Protein AF-A0A388L4D0-F1 (afdb_monomer)

Nearest PDB structures (foldseek):
  2do5-assembly1_A  TM=2.914E-01  e=7.112E+00  Homo sapiens

Foldseek 3Di:
DPPVPVLQCPPPDPCNPPDPQRVLVVVQVVCVVVVHDRDDSVNVVVVVVVLVVLLVLQCVQQVDPPRDHPVPDDLVVCVVSVHDSDDDPVVSVVCVVVVVSVVPPDDDDPPDDDDDDDDDDDDDDDDDDDDDDDDDDDDDDDDDDDDYDDDDDDPPPCCDPVNVVVVVVVVVVVVVVVVVVVVVVVVVVVVVVVVVVVVVVVVVVVVVVVVVVVVD

Mean predicted aligned error: 21.55 Å

Structure (mmCIF, N/CA/C/O backbone):
data_AF-A0A388L4D0-F1
#
_entry.id   AF-A0A388L4D0-F1
#
loop_
_atom_site.group_PDB
_atom_site.id
_atom_site.type_symbol
_atom_site.label_atom_id
_atom_site.label_alt_id
_atom_site.label_comp_id
_atom_site.label_asym_id
_atom_site.label_entity_id
_atom_site.label_seq_id
_atom_site.pdbx_PDB_ins_code
_atom_site.Cartn_x
_atom_site.Cartn_y
_atom_site.Cartn_z
_atom_site.occupancy
_atom_site.B_iso_or_equiv
_atom_site.auth_seq_id
_atom_site.auth_comp_id
_atom_site.auth_asym_id
_atom_site.auth_atom_id
_atom_site.pdbx_PDB_model_num
ATOM 1 N N . MET A 1 1 ? 23.191 14.319 9.396 1.00 47.59 1 MET A N 1
ATOM 2 C CA . MET A 1 1 ? 22.605 13.759 8.155 1.00 47.59 1 MET A CA 1
ATOM 3 C C . MET A 1 1 ? 23.211 12.376 7.913 1.00 47.59 1 MET A C 1
ATOM 5 O O . MET A 1 1 ? 24.186 12.273 7.188 1.00 47.59 1 MET A O 1
ATOM 9 N N . GLY A 1 2 ? 22.712 11.340 8.596 1.00 49.75 2 GLY A N 1
ATOM 10 C CA . GLY A 1 2 ? 23.324 9.996 8.564 1.00 49.75 2 GLY A CA 1
ATOM 11 C C . GLY A 1 2 ? 22.502 8.872 9.208 1.00 49.75 2 GLY A C 1
ATOM 12 O O . GLY A 1 2 ? 22.868 7.709 9.104 1.00 49.75 2 GLY A O 1
ATOM 13 N N . GLU A 1 3 ? 21.366 9.182 9.832 1.00 46.09 3 GLU A N 1
ATOM 14 C CA . GLU A 1 3 ? 20.565 8.171 10.534 1.00 46.09 3 GLU A CA 1
ATOM 15 C C . GLU A 1 3 ? 19.893 7.197 9.564 1.00 46.09 3 GLU A C 1
ATOM 17 O O . GLU A 1 3 ? 19.784 6.011 9.841 1.00 46.09 3 GLU A O 1
ATOM 22 N N . ASP A 1 4 ? 19.543 7.663 8.372 1.00 47.66 4 ASP A N 1
ATOM 23 C CA . ASP A 1 4 ? 18.784 6.895 7.390 1.00 47.66 4 ASP A CA 1
ATOM 24 C C . ASP A 1 4 ? 19.657 5.840 6.646 1.00 47.66 4 ASP A C 1
ATOM 26 O O . ASP A 1 4 ? 19.124 4.950 5.982 1.00 47.66 4 ASP A O 1
ATOM 30 N N . ASP A 1 5 ? 21.000 5.914 6.746 1.00 47.19 5 ASP A N 1
ATOM 31 C CA . ASP A 1 5 ? 21.951 4.950 6.140 1.00 47.19 5 ASP A CA 1
ATOM 32 C C . ASP A 1 5 ? 22.294 3.769 7.059 1.00 47.19 5 ASP A C 1
ATOM 34 O O . ASP A 1 5 ? 22.444 2.648 6.574 1.00 47.19 5 ASP A O 1
ATOM 38 N N . ALA A 1 6 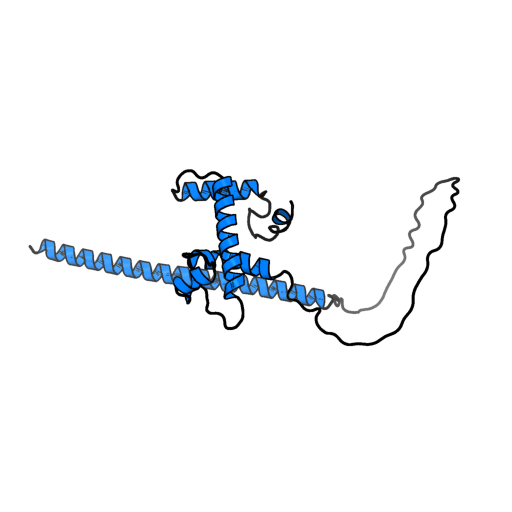? 22.318 3.970 8.381 1.00 43.09 6 ALA A N 1
ATOM 39 C CA . ALA A 1 6 ? 22.444 2.867 9.340 1.00 43.09 6 ALA A CA 1
ATOM 40 C C . ALA A 1 6 ? 21.159 2.010 9.420 1.00 43.09 6 ALA A C 1
ATOM 42 O O . ALA A 1 6 ? 21.191 0.849 9.822 1.00 43.09 6 ALA A O 1
ATOM 43 N N . LEU A 1 7 ? 20.014 2.562 8.999 1.00 50.06 7 LEU A N 1
ATOM 44 C CA . LEU A 1 7 ? 18.678 2.003 9.235 1.00 50.06 7 LEU A CA 1
ATOM 45 C C . LEU A 1 7 ? 18.236 0.893 8.263 1.00 50.06 7 LEU A C 1
ATOM 47 O O . LEU A 1 7 ? 17.124 0.379 8.384 1.00 50.06 7 LEU A O 1
ATOM 51 N N . MET A 1 8 ? 19.074 0.466 7.311 1.00 49.66 8 MET A N 1
ATOM 52 C CA . MET A 1 8 ? 18.665 -0.484 6.255 1.00 49.66 8 MET A CA 1
ATOM 53 C C . MET A 1 8 ? 19.585 -1.704 6.087 1.00 49.66 8 MET A C 1
ATOM 55 O O . MET A 1 8 ? 19.420 -2.454 5.127 1.00 49.66 8 MET A O 1
ATOM 59 N N . ALA A 1 9 ? 20.476 -1.958 7.052 1.00 44.50 9 ALA A N 1
ATOM 60 C CA . ALA A 1 9 ? 21.365 -3.128 7.071 1.00 44.50 9 ALA A CA 1
ATOM 61 C C . ALA A 1 9 ? 20.631 -4.488 7.131 1.00 44.50 9 ALA A C 1
ATOM 63 O O . ALA A 1 9 ? 21.231 -5.521 6.834 1.00 44.50 9 ALA A O 1
ATOM 64 N N . ASP A 1 10 ? 19.334 -4.488 7.461 1.00 47.75 10 ASP A N 1
ATOM 65 C CA . ASP A 1 10 ? 18.544 -5.705 7.694 1.00 47.75 10 ASP A CA 1
ATOM 66 C C . ASP A 1 10 ? 17.431 -5.984 6.675 1.00 47.75 10 ASP A C 1
ATOM 68 O O . ASP A 1 10 ? 16.613 -6.882 6.857 1.00 47.75 10 ASP A O 1
ATOM 72 N N . ALA A 1 11 ? 17.418 -5.269 5.547 1.00 46.25 11 ALA A N 1
ATOM 73 C CA . ALA A 1 11 ? 16.604 -5.685 4.408 1.00 46.25 11 ALA A CA 1
ATOM 74 C C . ALA A 1 11 ? 17.212 -6.962 3.786 1.00 46.25 11 ALA A C 1
ATOM 76 O O . ALA A 1 11 ? 18.222 -6.898 3.083 1.00 46.25 11 ALA A O 1
ATOM 77 N N . HIS A 1 12 ? 16.641 -8.141 4.052 1.00 42.56 12 HIS A N 1
ATOM 78 C CA . HIS A 1 12 ? 17.070 -9.387 3.403 1.00 42.56 12 HIS A CA 1
ATOM 79 C C . HIS A 1 12 ? 16.840 -9.329 1.878 1.00 42.56 12 HIS A C 1
ATOM 81 O O . HIS A 1 12 ? 15.751 -8.998 1.417 1.00 42.56 12 HIS A O 1
ATOM 87 N N . GLY A 1 13 ? 17.882 -9.654 1.099 1.00 58.41 13 GLY A N 1
ATOM 88 C CA . GLY A 1 13 ? 17.875 -9.712 -0.370 1.00 58.41 13 GLY A CA 1
ATOM 89 C C . GLY A 1 13 ? 19.037 -8.942 -1.013 1.00 58.41 13 GLY A C 1
ATOM 90 O O . GLY A 1 13 ? 19.781 -8.235 -0.336 1.00 58.41 13 GLY A O 1
ATOM 91 N N . GLN A 1 14 ? 19.166 -9.031 -2.343 1.00 52.34 14 GLN A N 1
ATOM 92 C CA . GLN A 1 14 ? 20.203 -8.409 -3.201 1.00 52.34 14 GLN A CA 1
ATOM 93 C C . GLN A 1 14 ? 20.354 -6.868 -3.045 1.00 52.34 14 GLN A C 1
ATOM 95 O O . GLN A 1 14 ? 21.204 -6.246 -3.679 1.00 52.34 14 GLN A O 1
ATOM 100 N N . HIS A 1 15 ? 19.523 -6.248 -2.200 1.00 50.38 15 HIS A N 1
ATOM 101 C CA . HIS A 1 15 ? 19.450 -4.820 -1.892 1.00 50.38 15 HIS A CA 1
ATOM 102 C C . HIS A 1 15 ? 20.227 -4.403 -0.634 1.00 50.38 15 HIS A C 1
ATOM 104 O O . HIS A 1 15 ? 20.430 -3.206 -0.438 1.00 50.38 15 HIS A O 1
ATOM 110 N N . ARG A 1 16 ? 20.691 -5.353 0.192 1.00 49.19 16 ARG A N 1
ATOM 111 C CA . ARG A 1 16 ? 21.463 -5.087 1.424 1.00 49.19 16 ARG A CA 1
ATOM 112 C C . ARG A 1 16 ? 22.790 -4.356 1.154 1.00 49.19 16 ARG A C 1
ATOM 114 O O . ARG A 1 16 ? 23.273 -3.612 1.997 1.00 49.19 16 ARG A O 1
ATOM 121 N N . PHE A 1 17 ? 23.325 -4.520 -0.058 1.00 51.47 17 PHE A N 1
ATOM 122 C CA . PHE A 1 17 ? 24.555 -3.879 -0.536 1.00 51.47 17 PHE A CA 1
ATOM 123 C C . PHE A 1 17 ? 24.308 -2.688 -1.476 1.00 51.47 17 PHE A C 1
ATOM 125 O O . PHE A 1 17 ? 25.261 -2.098 -1.975 1.00 51.47 17 PHE A O 1
ATOM 132 N N . LYS A 1 18 ? 23.043 -2.325 -1.733 1.00 61.69 18 LYS A N 1
ATOM 133 C CA . LYS A 1 18 ? 22.704 -1.215 -2.630 1.00 61.69 18 LYS A CA 1
ATOM 134 C C . LYS A 1 18 ? 22.663 0.097 -1.864 1.00 61.69 18 LYS A C 1
ATOM 136 O O . LYS A 1 18 ? 21.869 0.266 -0.932 1.00 61.69 18 LYS A O 1
ATOM 141 N N . GLN A 1 19 ? 23.473 1.059 -2.299 1.00 70.94 19 GLN A N 1
ATOM 142 C CA . GLN A 1 19 ? 23.449 2.418 -1.756 1.00 70.94 19 GLN A CA 1
ATOM 143 C C . GLN A 1 19 ? 22.033 3.017 -1.865 1.00 70.94 19 GLN A C 1
ATOM 145 O O . GLN A 1 19 ? 21.248 2.627 -2.734 1.00 70.94 19 GLN A O 1
ATOM 150 N N . ARG A 1 20 ? 21.667 3.983 -1.000 1.00 68.94 20 ARG A N 1
ATOM 151 C CA . ARG A 1 20 ? 20.328 4.628 -1.017 1.00 68.94 20 ARG A CA 1
ATOM 152 C C . ARG A 1 20 ? 19.920 5.050 -2.436 1.00 68.94 20 ARG A C 1
ATOM 154 O O . ARG A 1 20 ? 18.782 4.827 -2.840 1.00 68.94 20 ARG A O 1
ATOM 161 N N . LYS A 1 21 ? 20.862 5.617 -3.193 1.00 75.38 21 LYS A N 1
ATOM 162 C CA . LYS A 1 21 ? 20.659 6.053 -4.578 1.00 75.38 21 LYS A CA 1
ATOM 163 C C . LYS A 1 21 ? 20.235 4.899 -5.498 1.00 75.38 21 LYS A C 1
ATOM 165 O O . LYS A 1 21 ? 19.206 5.004 -6.155 1.00 75.38 21 LYS A O 1
ATOM 170 N N . GLU A 1 22 ? 20.955 3.781 -5.459 1.00 78.75 22 GLU A N 1
ATOM 171 C CA . GLU A 1 22 ? 20.670 2.590 -6.272 1.00 78.75 22 GLU A CA 1
ATOM 172 C C . GLU A 1 22 ? 19.303 1.968 -5.957 1.00 78.75 22 GLU A C 1
ATOM 174 O O . GLU A 1 22 ? 18.658 1.378 -6.823 1.00 78.75 22 GLU A O 1
ATOM 179 N N . ARG A 1 23 ? 18.828 2.097 -4.712 1.00 79.50 23 ARG A N 1
ATOM 180 C CA . ARG A 1 23 ? 17.497 1.613 -4.322 1.00 79.50 23 ARG A CA 1
ATOM 181 C C . ARG A 1 23 ? 16.386 2.445 -4.948 1.00 79.50 23 ARG A C 1
ATOM 183 O O . ARG A 1 23 ? 15.441 1.876 -5.484 1.00 79.50 23 ARG A O 1
ATOM 190 N N . TYR A 1 24 ? 16.506 3.771 -4.934 1.00 83.94 24 TYR A N 1
ATOM 191 C CA . TYR A 1 24 ? 15.528 4.627 -5.606 1.00 83.94 24 TYR A CA 1
ATOM 192 C C . TYR A 1 24 ? 15.611 4.525 -7.130 1.00 83.94 24 TYR A C 1
ATOM 194 O O . TYR A 1 24 ? 14.583 4.656 -7.785 1.00 83.94 24 TYR A O 1
ATOM 202 N N . GLU A 1 25 ? 16.786 4.243 -7.698 1.00 85.50 25 GLU A N 1
ATOM 203 C CA . GLU A 1 25 ? 16.925 3.895 -9.119 1.00 85.50 25 GLU A CA 1
ATOM 204 C C . GLU A 1 25 ? 16.165 2.608 -9.454 1.00 85.50 25 GLU A C 1
ATOM 206 O O . GLU A 1 25 ? 15.365 2.605 -10.384 1.00 85.50 25 GLU A O 1
ATOM 211 N N . TRP A 1 26 ? 16.303 1.562 -8.638 1.00 86.25 26 TRP A N 1
ATOM 212 C CA . TRP A 1 26 ? 15.533 0.329 -8.813 1.00 86.25 26 TRP A CA 1
ATOM 213 C C . TRP A 1 26 ? 14.018 0.551 -8.695 1.00 86.25 26 TRP A C 1
ATOM 215 O O . TRP A 1 26 ? 13.258 0.043 -9.516 1.00 86.25 26 TRP A O 1
ATOM 225 N N . VAL A 1 27 ? 13.563 1.344 -7.715 1.00 85.62 27 VAL A N 1
ATOM 226 C CA . VAL A 1 27 ? 12.139 1.710 -7.587 1.00 85.62 27 VAL A CA 1
ATOM 227 C C . VAL A 1 27 ? 11.664 2.462 -8.829 1.00 85.62 27 VAL A C 1
ATOM 229 O O . VAL A 1 27 ? 10.608 2.143 -9.369 1.00 85.62 27 VAL A O 1
ATOM 232 N N . LYS A 1 28 ? 12.454 3.428 -9.309 1.00 88.19 28 LYS A N 1
ATOM 233 C CA . LYS A 1 28 ? 12.165 4.196 -10.525 1.00 88.19 28 LYS A CA 1
ATOM 234 C C . LYS A 1 28 ? 11.973 3.275 -11.730 1.00 88.19 28 LYS A C 1
ATOM 236 O O . LYS A 1 28 ? 11.018 3.445 -12.486 1.00 88.19 28 LYS A O 1
ATOM 241 N N . ASP A 1 29 ? 12.857 2.296 -11.891 1.00 88.31 29 ASP A N 1
ATOM 242 C CA . ASP A 1 29 ? 12.797 1.338 -12.993 1.00 88.31 29 ASP A CA 1
ATOM 243 C C . ASP A 1 29 ? 11.590 0.398 -12.848 1.00 88.31 29 ASP A C 1
ATOM 245 O O . ASP A 1 29 ? 10.848 0.211 -13.806 1.00 88.31 29 ASP A O 1
ATOM 249 N N . LYS A 1 30 ? 11.273 -0.073 -11.634 1.00 88.31 30 LYS A N 1
ATOM 250 C CA . LYS A 1 30 ? 10.057 -0.867 -11.382 1.00 88.31 30 LYS A CA 1
ATOM 251 C C . LYS A 1 30 ? 8.762 -0.106 -11.638 1.00 88.31 30 LYS A C 1
ATOM 253 O O . LYS A 1 30 ? 7.813 -0.676 -12.171 1.00 88.31 30 LYS A O 1
ATOM 258 N N . MET A 1 31 ? 8.714 1.180 -11.300 1.00 89.38 31 MET A N 1
ATOM 259 C CA . MET A 1 31 ? 7.574 2.032 -11.642 1.00 89.38 31 MET A CA 1
ATOM 260 C C . MET A 1 31 ? 7.426 2.173 -13.159 1.00 89.38 31 MET A C 1
ATOM 262 O O . MET A 1 31 ? 6.309 2.139 -13.670 1.00 89.38 31 MET A O 1
ATOM 266 N N . LYS A 1 32 ? 8.539 2.288 -13.890 1.00 90.12 32 LYS A N 1
ATOM 267 C CA . LYS A 1 32 ? 8.523 2.317 -15.356 1.00 90.12 32 LYS A CA 1
ATOM 268 C C . LYS A 1 32 ? 8.000 0.997 -15.937 1.00 90.12 32 LYS A C 1
ATOM 270 O O . LYS A 1 32 ? 7.132 1.043 -16.803 1.00 90.12 32 LYS A O 1
ATOM 275 N N . ASP A 1 33 ? 8.476 -0.146 -15.442 1.00 90.00 33 ASP A N 1
ATOM 276 C CA . ASP A 1 33 ? 8.040 -1.480 -15.888 1.00 90.00 33 ASP A CA 1
ATOM 277 C C . ASP A 1 33 ? 6.538 -1.708 -15.655 1.00 90.00 33 ASP A C 1
ATOM 279 O O . ASP A 1 33 ? 5.863 -2.324 -16.473 1.00 90.00 33 ASP A O 1
ATOM 283 N N . ALA A 1 34 ? 5.995 -1.160 -14.566 1.00 89.25 34 ALA A N 1
ATOM 284 C CA . ALA A 1 34 ? 4.568 -1.204 -14.249 1.00 89.25 34 ALA A CA 1
ATOM 285 C C . ALA A 1 34 ? 3.714 -0.193 -15.051 1.00 89.25 34 ALA A C 1
ATOM 287 O O . ALA A 1 34 ? 2.525 -0.038 -14.777 1.00 89.25 34 ALA A O 1
ATOM 288 N N . GLY A 1 35 ? 4.296 0.514 -16.027 1.00 89.88 35 GLY A N 1
ATOM 289 C CA . GLY A 1 35 ? 3.579 1.428 -16.921 1.00 89.88 35 GLY A CA 1
ATOM 290 C C . GLY A 1 35 ? 3.320 2.826 -16.350 1.00 89.88 35 GLY A C 1
ATOM 291 O O . GLY A 1 35 ? 2.575 3.606 -16.949 1.00 89.88 35 GLY A O 1
ATOM 292 N N . PHE A 1 36 ? 3.927 3.193 -15.215 1.00 86.50 36 PHE A N 1
ATOM 293 C CA . PHE A 1 36 ? 3.815 4.560 -14.707 1.00 86.50 36 PHE A CA 1
ATOM 294 C C . PHE A 1 36 ? 4.601 5.535 -15.594 1.00 86.50 36 PHE A C 1
ATOM 296 O O . PHE A 1 36 ? 5.677 5.222 -16.109 1.00 86.50 36 PHE A O 1
ATOM 303 N N . LYS A 1 37 ? 4.081 6.767 -15.736 1.00 87.00 37 LYS A N 1
ATOM 304 C CA . LYS A 1 37 ? 4.803 7.876 -16.389 1.00 87.00 37 LYS A CA 1
ATOM 305 C C . LYS A 1 37 ? 6.206 8.006 -15.799 1.00 87.00 37 LYS A C 1
ATOM 307 O O . LYS A 1 37 ? 6.382 7.771 -14.606 1.00 87.00 37 LYS A O 1
ATOM 312 N N . HIS A 1 38 ? 7.167 8.450 -16.611 1.00 80.75 38 HIS A N 1
ATOM 313 C CA . HIS A 1 38 ? 8.544 8.644 -16.163 1.00 80.75 38 HIS A CA 1
ATOM 314 C C . HIS A 1 38 ? 8.583 9.483 -14.876 1.00 80.75 38 HIS A C 1
ATOM 316 O O . HIS A 1 38 ? 8.187 10.650 -14.867 1.00 80.75 38 HIS A O 1
ATOM 322 N N . ARG A 1 39 ? 9.014 8.859 -13.778 1.00 86.69 39 ARG A N 1
ATOM 323 C CA . ARG A 1 39 ? 9.273 9.510 -12.493 1.00 86.69 39 ARG A CA 1
ATOM 324 C C . ARG A 1 39 ? 10.772 9.562 -12.284 1.00 86.69 39 ARG A C 1
ATOM 326 O O . ARG A 1 39 ? 11.475 8.639 -12.684 1.00 86.69 39 ARG A O 1
ATOM 333 N N . SER A 1 40 ? 11.261 10.630 -11.668 1.00 89.88 40 SER A N 1
ATOM 334 C CA . SER A 1 40 ? 12.644 10.669 -11.206 1.00 89.88 40 SER A CA 1
ATOM 335 C C . SER A 1 40 ? 12.793 9.876 -9.904 1.00 89.88 40 SER A C 1
ATOM 337 O O . SER A 1 40 ? 11.821 9.602 -9.194 1.00 89.88 40 SER A O 1
ATOM 339 N N . THR A 1 41 ? 14.028 9.522 -9.557 1.00 86.50 41 THR A N 1
ATOM 340 C CA . THR A 1 41 ? 14.349 8.938 -8.245 1.00 86.50 41 THR A CA 1
ATOM 341 C C . THR A 1 41 ? 13.959 9.873 -7.096 1.00 86.50 41 THR A C 1
ATOM 343 O O . THR A 1 41 ? 13.501 9.414 -6.050 1.00 86.50 41 THR A O 1
ATOM 346 N N . GLU A 1 42 ? 14.071 11.185 -7.312 1.00 90.31 42 GLU A N 1
ATOM 347 C CA . GLU A 1 42 ? 13.694 12.215 -6.345 1.00 90.31 42 GLU A CA 1
ATOM 348 C C . GLU A 1 42 ? 12.178 12.279 -6.128 1.00 90.31 42 GLU A C 1
ATOM 350 O O . GLU A 1 42 ? 11.730 12.417 -4.991 1.00 90.31 42 GLU A O 1
ATOM 355 N N . ASP A 1 43 ? 11.375 12.105 -7.181 1.00 89.44 43 ASP A N 1
ATOM 356 C CA . ASP A 1 43 ? 9.914 12.030 -7.052 1.00 89.44 43 ASP A CA 1
ATOM 357 C C . ASP A 1 43 ? 9.495 10.821 -6.210 1.00 89.44 43 ASP A C 1
ATOM 359 O O . ASP A 1 43 ? 8.638 10.936 -5.331 1.00 89.44 43 ASP A O 1
ATOM 363 N N . CYS A 1 44 ? 10.137 9.671 -6.441 1.00 87.75 44 CYS A N 1
ATOM 364 C CA . CYS A 1 44 ? 9.892 8.444 -5.682 1.00 87.75 44 CYS A CA 1
ATOM 365 C C . CYS A 1 44 ? 10.246 8.635 -4.202 1.00 87.75 44 CYS A C 1
ATOM 367 O O . CYS A 1 44 ? 9.457 8.292 -3.320 1.00 87.75 44 CYS A O 1
ATOM 369 N N . ARG A 1 45 ? 11.403 9.249 -3.927 1.00 88.12 45 ARG A N 1
ATOM 370 C CA . ARG A 1 45 ? 11.849 9.575 -2.570 1.00 88.12 45 ARG A CA 1
ATOM 371 C C . ARG A 1 45 ? 10.884 10.528 -1.871 1.00 88.12 45 ARG A C 1
ATOM 373 O O . ARG A 1 45 ? 10.450 10.235 -0.762 1.00 88.12 45 ARG A O 1
ATOM 380 N N . LYS A 1 46 ? 10.520 11.647 -2.505 1.00 91.19 46 LYS A N 1
ATOM 381 C CA . LYS A 1 46 ? 9.581 12.625 -1.932 1.00 91.19 46 LYS A CA 1
ATOM 382 C C . LYS A 1 46 ? 8.234 11.988 -1.623 1.00 91.19 46 LYS A C 1
ATOM 384 O O . LYS A 1 46 ? 7.688 12.221 -0.546 1.00 91.19 46 LYS A O 1
ATOM 389 N N . LYS A 1 47 ? 7.718 11.161 -2.539 1.00 91.62 47 LYS A N 1
ATOM 390 C CA . LYS A 1 47 ? 6.459 10.444 -2.331 1.00 91.62 47 LYS A CA 1
ATOM 391 C C . LYS A 1 47 ? 6.555 9.506 -1.132 1.00 91.62 47 LYS A C 1
ATOM 393 O O . LYS A 1 47 ? 5.695 9.579 -0.262 1.00 91.62 47 LYS A O 1
ATOM 398 N N . TRP A 1 48 ? 7.614 8.700 -1.051 1.00 90.00 48 TRP A N 1
ATOM 399 C CA . TRP A 1 48 ? 7.853 7.811 0.086 1.00 90.00 48 TRP A CA 1
ATOM 400 C C . TRP A 1 48 ? 7.936 8.572 1.413 1.00 90.00 48 TRP A C 1
ATOM 402 O O . TRP A 1 48 ? 7.222 8.233 2.353 1.00 90.00 48 TRP A O 1
ATOM 412 N N . SER A 1 49 ? 8.741 9.637 1.486 1.00 90.00 49 SER A N 1
ATOM 413 C CA . SER A 1 49 ? 8.878 10.451 2.699 1.00 90.00 49 SER A CA 1
ATOM 414 C C . SER A 1 49 ? 7.555 11.078 3.131 1.00 90.00 49 SER A C 1
ATOM 416 O O . SER A 1 49 ? 7.217 11.026 4.310 1.00 90.00 49 SER A O 1
ATOM 418 N N . ASN A 1 50 ? 6.784 11.635 2.194 1.00 93.19 50 ASN A N 1
ATOM 419 C CA . ASN A 1 50 ? 5.479 12.214 2.500 1.00 93.19 50 ASN A CA 1
ATOM 420 C C . ASN A 1 50 ? 4.499 11.149 3.011 1.00 93.19 50 ASN A C 1
ATOM 422 O O . ASN A 1 50 ? 3.878 11.344 4.051 1.00 93.19 50 ASN A O 1
ATOM 426 N N . THR A 1 51 ? 4.401 10.005 2.333 1.00 93.12 51 THR A N 1
ATOM 427 C CA . THR A 1 51 ? 3.534 8.903 2.765 1.00 93.12 51 THR A CA 1
ATOM 428 C C . THR A 1 51 ? 3.941 8.375 4.142 1.00 93.12 51 THR A C 1
ATOM 430 O O . THR A 1 51 ? 3.074 8.140 4.978 1.00 93.12 51 THR A O 1
ATOM 433 N N . MET A 1 52 ? 5.242 8.245 4.412 1.00 91.50 52 MET A N 1
ATOM 434 C CA . MET A 1 52 ? 5.746 7.818 5.719 1.00 91.50 52 MET A CA 1
ATOM 435 C C . MET A 1 52 ? 5.384 8.806 6.826 1.00 91.50 52 MET A C 1
ATOM 437 O O . MET A 1 52 ? 4.921 8.390 7.881 1.00 91.50 52 MET A O 1
ATOM 441 N N . GLN A 1 53 ? 5.530 10.110 6.584 1.00 93.12 53 GLN A N 1
ATOM 442 C CA . GLN A 1 53 ? 5.124 11.136 7.549 1.00 93.12 53 GLN A CA 1
ATOM 443 C C . GLN A 1 53 ? 3.626 11.067 7.858 1.00 93.12 53 GLN A C 1
ATOM 445 O O . GLN A 1 53 ? 3.240 11.138 9.020 1.00 93.12 53 GLN A O 1
ATOM 450 N N . MET A 1 54 ? 2.784 10.875 6.838 1.00 94.19 54 MET A N 1
ATOM 451 C CA . MET A 1 54 ? 1.342 10.706 7.037 1.00 94.19 54 MET A CA 1
ATOM 452 C C . MET A 1 54 ? 1.021 9.446 7.854 1.00 94.19 54 MET A C 1
ATOM 454 O O . MET A 1 54 ? 0.155 9.487 8.723 1.00 94.19 54 MET A O 1
ATOM 458 N N . ALA A 1 55 ? 1.732 8.341 7.612 1.00 92.88 55 ALA A N 1
ATOM 459 C CA . ALA A 1 55 ? 1.564 7.108 8.373 1.00 92.88 55 ALA A CA 1
ATOM 460 C C . ALA A 1 55 ? 1.990 7.273 9.842 1.00 92.88 55 ALA A C 1
ATOM 462 O O . ALA A 1 55 ? 1.253 6.881 10.741 1.00 92.88 55 ALA A O 1
ATOM 463 N N . LEU A 1 56 ? 3.138 7.905 10.100 1.00 91.81 56 LEU A N 1
ATOM 464 C CA . LEU A 1 56 ? 3.600 8.192 11.462 1.00 91.81 56 LEU A CA 1
ATOM 465 C C . LEU A 1 56 ? 2.618 9.093 12.218 1.00 91.81 56 LEU A C 1
ATOM 467 O O . LEU A 1 56 ? 2.322 8.821 13.376 1.00 91.81 56 LEU A O 1
ATOM 471 N N . LEU A 1 57 ? 2.046 10.099 11.553 1.00 92.38 57 LEU A N 1
ATOM 472 C CA . LEU A 1 57 ? 1.014 10.950 12.145 1.00 92.38 57 LEU A CA 1
ATOM 473 C C . LEU A 1 57 ? -0.252 10.156 12.516 1.00 92.38 57 LEU A C 1
ATOM 475 O O . LEU A 1 57 ? -0.866 10.412 13.549 1.00 92.38 57 LEU A O 1
ATOM 479 N N . ILE A 1 58 ? -0.637 9.173 11.695 1.00 92.75 58 ILE A N 1
ATOM 480 C CA . ILE A 1 58 ? -1.740 8.260 12.020 1.00 92.75 58 ILE A CA 1
ATOM 481 C C . ILE A 1 58 ? -1.400 7.416 13.256 1.00 92.75 58 ILE A C 1
ATOM 483 O O . ILE A 1 58 ? -2.233 7.330 14.155 1.00 92.75 58 ILE A O 1
ATOM 487 N N . VAL A 1 59 ? -0.197 6.829 13.332 1.00 90.81 59 VAL A N 1
ATOM 488 C CA . VAL A 1 59 ? 0.253 6.085 14.528 1.00 90.81 59 VAL A CA 1
ATOM 489 C C . VAL A 1 59 ? 0.181 6.978 15.766 1.00 90.81 59 VAL A C 1
ATOM 491 O O . VAL A 1 59 ? -0.376 6.572 16.777 1.00 90.81 59 VAL A O 1
ATOM 494 N N . GLU A 1 60 ? 0.687 8.206 15.676 1.00 89.62 60 GLU A N 1
ATOM 495 C CA . GLU A 1 60 ? 0.730 9.150 16.793 1.00 89.62 60 GLU A CA 1
ATOM 496 C C . GLU A 1 60 ? -0.673 9.499 17.318 1.00 89.62 60 GLU A C 1
ATOM 498 O O . GLU A 1 60 ? -0.906 9.473 18.521 1.00 89.62 60 GLU A O 1
ATOM 503 N N . LYS A 1 61 ? -1.633 9.810 16.436 1.00 88.94 61 LYS A N 1
ATOM 504 C CA . LYS A 1 61 ? -2.974 10.282 16.847 1.00 88.94 61 LYS A CA 1
ATOM 505 C C . LYS A 1 61 ? -3.995 9.173 17.112 1.00 88.94 61 LYS A C 1
ATOM 507 O O . LYS A 1 61 ? -5.057 9.456 17.676 1.00 88.94 61 LYS A O 1
ATOM 512 N N . CYS A 1 62 ? -3.735 7.953 16.646 1.00 88.06 62 CYS A N 1
ATOM 513 C CA . CYS A 1 62 ? -4.646 6.809 16.771 1.00 88.06 62 CYS A CA 1
ATOM 514 C C . CYS A 1 62 ? -4.045 5.629 17.550 1.00 88.06 62 CYS A C 1
ATOM 516 O O . CYS A 1 62 ? -4.738 4.633 17.732 1.00 88.06 62 CYS A O 1
ATOM 518 N N . GLY A 1 63 ? -2.782 5.704 17.977 1.00 79.50 63 GLY A N 1
ATOM 519 C CA . GLY A 1 63 ? -2.092 4.626 18.695 1.00 79.50 63 GLY A CA 1
ATOM 520 C C . GLY A 1 63 ? -2.367 4.577 20.199 1.00 79.50 63 GLY A C 1
ATOM 521 O O . GLY A 1 63 ? -2.033 3.585 20.839 1.00 79.50 63 GLY A O 1
ATOM 522 N N . GLU A 1 64 ? -2.978 5.617 20.773 1.00 78.38 64 GLU A N 1
ATOM 523 C CA . GLU A 1 64 ? -3.336 5.648 22.194 1.00 78.38 64 GLU A CA 1
ATOM 524 C C . GLU A 1 64 ? -4.475 4.665 22.512 1.00 78.38 64 GLU A C 1
ATOM 526 O O . GLU A 1 64 ? -5.478 4.580 21.796 1.00 78.38 64 GLU A O 1
ATOM 531 N N . SER A 1 65 ? -4.355 3.936 23.625 1.00 72.88 65 SER A N 1
ATOM 532 C CA . SER A 1 65 ? -5.373 2.979 24.065 1.00 72.88 65 SER A CA 1
ATOM 533 C C . SER A 1 65 ? -6.729 3.662 24.273 1.00 72.88 65 SER A C 1
ATOM 535 O O . SER A 1 65 ? -6.829 4.631 25.025 1.00 72.88 65 SER A O 1
ATOM 537 N N . GLY A 1 66 ? -7.780 3.139 23.639 1.00 78.75 66 GLY A N 1
ATOM 538 C CA . GLY A 1 66 ? -9.136 3.694 23.715 1.00 78.75 66 GLY A CA 1
ATOM 539 C C . GLY A 1 66 ? -9.460 4.741 22.645 1.00 78.75 66 GLY A C 1
ATOM 540 O O . GLY A 1 66 ? -10.610 5.170 22.560 1.00 78.75 66 GLY A O 1
ATOM 541 N N . GLN A 1 67 ? -8.500 5.130 21.796 1.00 81.12 67 GLN A N 1
ATOM 542 C CA . GLN A 1 67 ? -8.799 5.928 20.607 1.00 81.12 67 GLN A CA 1
ATOM 543 C C . GLN A 1 67 ? -9.344 5.041 19.472 1.00 81.12 67 GLN A C 1
ATOM 545 O O . GLN A 1 67 ? -8.851 3.930 19.268 1.00 81.12 67 GLN A O 1
ATOM 550 N N . PRO A 1 68 ? -10.332 5.521 18.691 1.00 85.25 68 PRO A N 1
ATOM 551 C CA . PRO A 1 68 ? -10.767 4.829 17.482 1.00 85.25 68 PRO A CA 1
ATOM 552 C C . PRO A 1 68 ? -9.633 4.737 16.454 1.00 85.25 68 PRO A C 1
ATOM 554 O O . PRO A 1 68 ? -8.839 5.677 16.304 1.00 85.25 68 PRO A O 1
ATOM 557 N N . SER A 1 69 ? -9.591 3.634 15.700 1.00 90.25 69 SER A N 1
ATOM 558 C CA . SER A 1 69 ? -8.647 3.487 14.592 1.00 90.25 69 SER A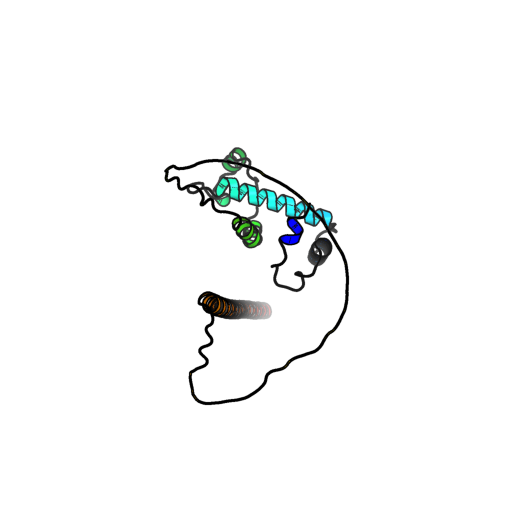 CA 1
ATOM 559 C C . SER A 1 69 ? -8.894 4.559 13.534 1.00 90.25 69 SER A C 1
ATOM 561 O O . SER A 1 69 ? -10.027 4.984 13.320 1.00 90.25 69 SER A O 1
ATOM 563 N N . TYR A 1 70 ? -7.856 4.942 12.788 1.00 92.31 70 TYR A N 1
ATOM 564 C CA . TYR A 1 70 ? -7.987 5.842 11.637 1.00 92.31 70 TYR A CA 1
ATOM 565 C 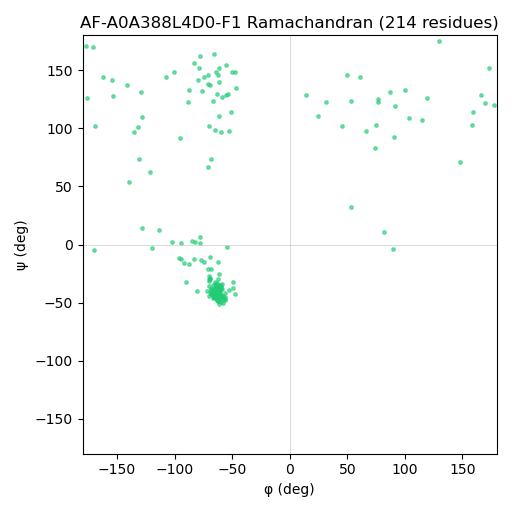C . TYR A 1 70 ? -9.100 5.414 10.665 1.00 92.31 70 TYR A C 1
ATOM 567 O O . TYR A 1 70 ? -9.818 6.258 10.119 1.00 92.31 70 TYR A O 1
ATOM 575 N N . TRP A 1 71 ? -9.255 4.100 10.479 1.00 93.62 71 TRP A N 1
ATOM 576 C CA . TRP A 1 71 ? -10.250 3.501 9.590 1.00 93.62 71 TRP A CA 1
ATOM 577 C C . TRP A 1 71 ? -11.685 3.652 10.091 1.00 93.62 71 TRP A C 1
ATOM 579 O O . TRP A 1 71 ? -12.586 3.731 9.262 1.00 93.62 71 TRP A O 1
ATOM 589 N N . ASP A 1 72 ? -11.871 3.766 11.405 1.00 92.69 72 ASP A N 1
ATOM 590 C CA . ASP A 1 72 ? -13.181 3.879 12.051 1.00 92.69 72 ASP A CA 1
ATOM 591 C C . ASP A 1 72 ? -13.615 5.344 12.232 1.00 92.69 72 ASP A C 1
ATOM 593 O O . ASP A 1 72 ? -14.789 5.619 12.465 1.00 92.69 72 ASP A O 1
ATOM 597 N N . LEU A 1 73 ? -12.682 6.298 12.101 1.00 92.50 73 LEU A N 1
ATOM 598 C CA . LEU A 1 73 ? -12.977 7.731 12.175 1.00 92.50 73 LEU A CA 1
ATOM 599 C C . LEU A 1 73 ? -13.749 8.225 10.944 1.00 92.50 73 LEU A C 1
ATOM 601 O O . LEU A 1 73 ? -13.376 7.944 9.799 1.00 92.50 73 LEU A O 1
ATOM 605 N N . SER A 1 74 ? -14.741 9.081 11.188 1.00 92.69 74 SER A N 1
ATOM 606 C CA . SER A 1 74 ? -15.390 9.900 10.160 1.00 92.69 74 SER A CA 1
ATOM 607 C C . SER A 1 74 ? -14.431 10.940 9.560 1.00 92.69 74 SER A C 1
ATOM 609 O O . SER A 1 74 ? -13.372 11.261 10.112 1.00 92.69 74 SER A O 1
ATOM 611 N N . VAL A 1 75 ? -14.795 11.511 8.409 1.00 91.81 75 VAL A N 1
ATOM 612 C CA . VAL A 1 75 ? -13.979 12.538 7.734 1.00 91.81 75 VAL A CA 1
ATOM 613 C C . VAL A 1 75 ? -13.859 13.802 8.594 1.00 91.81 75 VAL A C 1
ATOM 615 O O . VAL A 1 75 ? -12.808 14.445 8.622 1.00 91.81 75 VAL A O 1
ATOM 618 N N . GLU A 1 76 ? -14.914 14.147 9.324 1.00 93.44 76 GLU A N 1
ATOM 619 C CA . GLU A 1 76 ? -14.999 15.282 10.239 1.00 93.44 76 GLU A CA 1
ATOM 620 C C . GLU A 1 76 ? -14.044 15.103 11.422 1.00 93.44 76 GLU A C 1
ATOM 622 O O . GLU A 1 76 ? -13.286 16.016 11.759 1.00 93.44 76 GLU A O 1
ATOM 627 N N . GLU A 1 77 ? -14.010 13.907 12.010 1.00 92.50 77 GLU A N 1
ATOM 628 C CA . GLU A 1 77 ? -13.077 13.576 13.087 1.00 92.50 77 GLU A CA 1
ATOM 629 C C . GLU A 1 77 ? -11.627 13.566 12.599 1.00 92.50 77 GLU A C 1
ATOM 631 O O . GLU A 1 77 ? -10.744 14.072 13.297 1.00 92.50 77 GLU A O 1
ATOM 636 N N . ARG A 1 78 ? -11.369 13.073 11.379 1.00 94.56 78 ARG A N 1
ATOM 637 C CA . ARG A 1 78 ? -10.034 13.144 10.763 1.00 94.56 78 ARG A CA 1
ATOM 638 C C . ARG A 1 78 ? -9.581 14.590 10.578 1.00 94.56 78 ARG A C 1
ATOM 640 O O . ARG A 1 78 ? -8.463 14.916 10.967 1.00 94.56 78 ARG A O 1
ATOM 647 N N . LYS A 1 79 ? -10.448 15.477 10.073 1.00 93.69 79 LYS A N 1
ATOM 648 C CA . LYS A 1 79 ? -10.161 16.922 9.974 1.00 93.69 79 LYS A CA 1
ATOM 649 C C . LYS A 1 79 ? -9.844 17.522 11.340 1.00 93.69 79 LYS A C 1
ATOM 651 O O . LYS A 1 79 ? -8.837 18.208 11.480 1.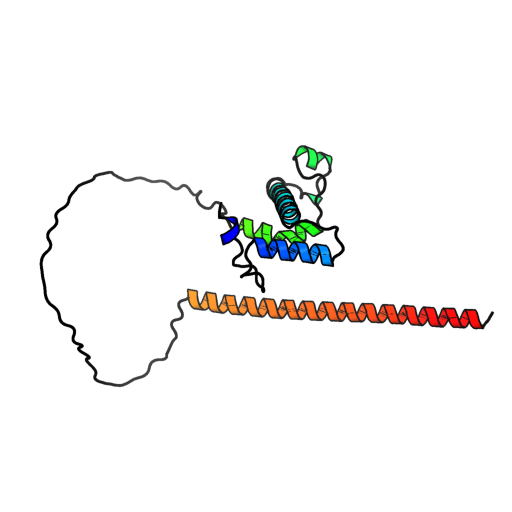00 93.69 79 LYS A O 1
ATOM 656 N N . LYS A 1 80 ? -10.659 17.220 12.355 1.00 93.56 80 LYS A N 1
ATOM 657 C CA . LYS A 1 80 ? -10.466 17.711 13.728 1.00 93.56 80 LYS A CA 1
ATOM 658 C C . LYS A 1 80 ? -9.124 17.272 14.319 1.00 93.56 80 LYS A C 1
ATOM 660 O O . LYS A 1 80 ? -8.486 18.046 15.026 1.00 93.56 80 LYS A O 1
ATOM 665 N N . LYS A 1 81 ? -8.684 16.049 14.015 1.00 90.62 81 LYS A N 1
ATOM 666 C CA . LYS A 1 81 ? -7.392 15.496 14.445 1.00 90.62 81 LYS A CA 1
ATOM 667 C C . LYS A 1 81 ? -6.217 15.874 13.529 1.00 90.62 81 LYS A C 1
ATOM 669 O O . LYS A 1 81 ? -5.104 15.422 13.780 1.00 90.62 81 LYS A O 1
ATOM 674 N N . ASN A 1 82 ? -6.438 16.698 12.499 1.00 93.12 82 ASN A N 1
ATOM 675 C CA . ASN A 1 82 ? -5.454 17.034 11.459 1.00 93.12 82 ASN A CA 1
ATOM 676 C C . ASN A 1 82 ? -4.844 15.797 10.775 1.00 93.12 82 ASN A C 1
ATOM 678 O O . ASN A 1 82 ? -3.680 15.793 10.382 1.00 93.12 82 ASN A O 1
ATOM 682 N N . LEU A 1 83 ? -5.632 14.732 10.649 1.00 94.19 83 LEU A N 1
ATOM 683 C CA . LEU A 1 83 ? -5.227 13.493 10.004 1.00 94.19 83 LEU A CA 1
ATOM 684 C C . LEU A 1 83 ? -5.392 13.581 8.480 1.00 94.19 83 LEU A C 1
ATOM 686 O O . LEU A 1 83 ? -6.241 14.335 7.989 1.00 94.19 83 LEU A O 1
ATOM 690 N N . PRO A 1 84 ? -4.639 12.771 7.712 1.00 92.75 84 PRO A N 1
ATOM 691 C CA . PRO A 1 84 ? -4.848 12.649 6.275 1.00 92.75 84 PRO A CA 1
ATOM 692 C C . PRO A 1 84 ? -6.310 12.302 5.980 1.00 92.75 84 PRO A C 1
ATOM 694 O O . PRO A 1 84 ? -6.856 11.361 6.553 1.00 92.75 84 PRO A O 1
ATOM 697 N N . LEU A 1 85 ? -6.964 13.037 5.078 1.00 92.62 85 LEU A N 1
ATOM 698 C CA . LEU A 1 85 ? -8.378 12.780 4.753 1.00 92.62 85 LEU A CA 1
ATOM 699 C C . LEU A 1 85 ? -8.569 11.428 4.061 1.00 92.62 85 LEU A C 1
ATOM 701 O O . LEU A 1 85 ? -9.565 10.741 4.286 1.00 92.62 85 LEU A O 1
ATOM 705 N N . SER A 1 86 ? -7.578 11.057 3.253 1.00 89.25 86 SER A N 1
ATOM 706 C CA . SER A 1 86 ? -7.464 9.753 2.623 1.00 89.25 86 SER A CA 1
ATOM 707 C C . SER A 1 86 ? -6.072 9.189 2.880 1.00 89.25 86 SER A C 1
ATOM 709 O O . SER A 1 86 ? -5.055 9.862 2.705 1.00 89.25 86 SER A O 1
ATOM 711 N N . PHE A 1 87 ? -6.048 7.944 3.318 1.00 93.69 87 PHE A N 1
ATOM 712 C CA . PHE A 1 87 ? -4.878 7.094 3.378 1.00 93.69 87 PHE A CA 1
ATOM 713 C C . PHE A 1 87 ? -5.373 5.708 2.988 1.00 93.69 87 PHE A C 1
ATOM 715 O O . PHE A 1 87 ? -6.471 5.326 3.375 1.00 93.69 87 PHE A O 1
ATOM 722 N N . GLU A 1 88 ? -4.637 4.970 2.171 1.00 93.38 88 GLU A N 1
ATOM 723 C CA . GLU A 1 88 ? -5.111 3.670 1.695 1.00 93.38 88 GLU A CA 1
ATOM 724 C C . GLU A 1 88 ? -4.724 2.571 2.684 1.00 93.38 88 GLU A C 1
ATOM 726 O O . GLU A 1 88 ? -3.569 2.483 3.106 1.00 93.38 88 GLU A O 1
ATOM 731 N N . LYS A 1 89 ? -5.675 1.699 3.039 1.00 92.25 89 LYS A N 1
ATOM 732 C CA . LYS A 1 89 ? -5.416 0.609 3.990 1.00 92.25 89 LYS A CA 1
ATOM 733 C C . LYS A 1 89 ? -4.395 -0.395 3.456 1.00 92.25 89 LYS A C 1
ATOM 735 O O . LYS A 1 89 ? -3.509 -0.801 4.195 1.00 92.25 89 LYS A O 1
ATOM 740 N N . ALA A 1 90 ? -4.443 -0.706 2.160 1.00 91.94 90 ALA A N 1
ATOM 741 C CA . ALA A 1 90 ? -3.448 -1.567 1.519 1.00 91.94 90 ALA A CA 1
ATOM 742 C C . ALA A 1 90 ? -2.024 -0.983 1.610 1.00 91.94 90 ALA A C 1
ATOM 744 O O . ALA A 1 90 ? -1.066 -1.709 1.869 1.00 91.94 90 ALA A O 1
ATOM 745 N N . LEU A 1 91 ? -1.886 0.339 1.459 1.00 91.19 91 LEU A N 1
ATOM 746 C CA . LEU A 1 91 ? -0.607 1.033 1.600 1.00 91.19 91 LEU A CA 1
ATOM 747 C C . LEU A 1 91 ? -0.114 1.017 3.051 1.00 91.19 91 LEU A C 1
ATOM 749 O 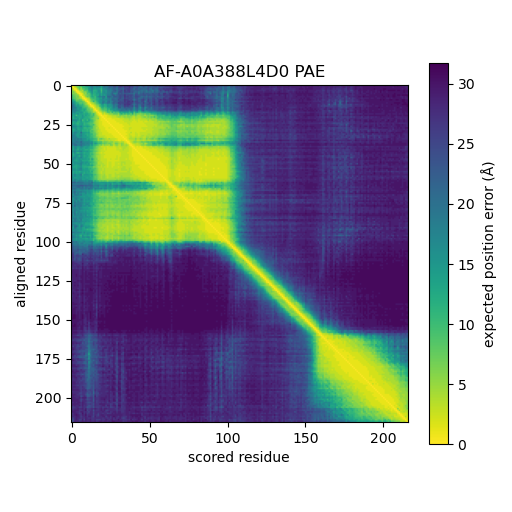O . LEU A 1 91 ? 1.055 0.733 3.293 1.00 91.19 91 LEU A O 1
ATOM 753 N N . TRP A 1 92 ? -1.006 1.253 4.018 1.00 92.19 92 TRP A N 1
ATOM 754 C CA . TRP A 1 92 ? -0.705 1.083 5.442 1.00 92.19 92 TRP A CA 1
ATOM 755 C C . TRP A 1 92 ? -0.216 -0.330 5.756 1.00 92.19 92 TRP A C 1
ATOM 757 O O . TRP A 1 92 ? 0.815 -0.507 6.406 1.00 92.19 92 TRP A O 1
ATOM 767 N N . ASP A 1 93 ? -0.930 -1.340 5.260 1.00 90.56 93 ASP A N 1
ATOM 768 C CA . ASP A 1 93 ? -0.600 -2.739 5.491 1.00 90.56 93 ASP A CA 1
ATOM 769 C C . ASP A 1 93 ? 0.780 -3.094 4.931 1.00 90.56 93 ASP A C 1
ATOM 771 O O . ASP A 1 93 ? 1.577 -3.728 5.623 1.00 90.56 93 ASP A O 1
ATOM 775 N N . ALA A 1 94 ? 1.109 -2.587 3.742 1.00 87.75 94 ALA A N 1
ATOM 776 C CA . ALA A 1 94 ? 2.430 -2.722 3.140 1.00 87.75 94 ALA A CA 1
ATOM 777 C C . ALA A 1 94 ? 3.531 -1.935 3.876 1.00 87.75 94 ALA A C 1
ATOM 779 O O . ALA A 1 94 ? 4.704 -2.260 3.725 1.00 87.75 94 ALA A O 1
ATOM 780 N N . MET A 1 95 ? 3.190 -0.910 4.663 1.00 90.94 95 MET A N 1
ATOM 781 C CA . MET A 1 95 ? 4.146 -0.103 5.436 1.00 90.94 95 MET A CA 1
ATOM 782 C C . MET A 1 95 ? 4.328 -0.587 6.878 1.00 90.94 95 MET A C 1
ATOM 784 O O . MET A 1 95 ? 5.293 -0.177 7.526 1.00 90.94 95 MET A O 1
ATOM 788 N N . LYS A 1 96 ? 3.464 -1.481 7.384 1.00 85.94 96 LYS A N 1
ATOM 789 C CA . LYS A 1 96 ? 3.515 -1.982 8.770 1.00 85.94 96 LYS A CA 1
ATOM 790 C C . LYS A 1 96 ? 4.881 -2.531 9.173 1.00 85.94 96 LYS A C 1
ATOM 792 O O . LYS A 1 96 ? 5.320 -2.265 10.285 1.00 85.94 96 LYS A O 1
ATOM 797 N N . TRP A 1 97 ? 5.584 -3.235 8.282 1.00 84.19 97 TRP A N 1
ATOM 798 C CA . TRP A 1 97 ? 6.931 -3.746 8.580 1.00 84.19 97 TRP A CA 1
ATOM 799 C C . TRP A 1 97 ? 7.918 -2.620 8.923 1.00 84.19 97 TRP A C 1
ATOM 801 O O . TRP A 1 97 ? 8.763 -2.789 9.796 1.00 84.19 97 TRP A O 1
ATOM 811 N N . GLN A 1 98 ? 7.790 -1.458 8.279 1.00 81.81 98 GLN A N 1
ATOM 812 C CA . GLN A 1 98 ? 8.644 -0.302 8.530 1.00 81.81 98 GLN A CA 1
ATOM 813 C C . GLN A 1 98 ? 8.193 0.461 9.783 1.00 81.81 98 GLN A C 1
ATOM 815 O O . GLN A 1 98 ? 9.037 0.873 10.574 1.00 81.81 98 GLN A O 1
ATOM 820 N N . LEU A 1 99 ? 6.880 0.607 9.997 1.00 83.88 99 LEU A N 1
ATOM 821 C CA . LEU A 1 99 ? 6.321 1.281 11.178 1.00 83.88 99 LEU A CA 1
ATOM 822 C C . LEU A 1 99 ? 6.628 0.518 12.476 1.00 83.88 99 LEU A C 1
ATOM 824 O O . LEU A 1 99 ? 7.102 1.110 13.443 1.00 83.88 99 LEU A O 1
ATOM 828 N N . ASN A 1 100 ? 6.455 -0.806 12.473 1.00 79.06 100 ASN A N 1
ATOM 829 C CA . ASN A 1 100 ? 6.775 -1.664 13.618 1.00 79.06 100 ASN A CA 1
ATOM 830 C C . ASN A 1 100 ? 8.275 -1.639 13.943 1.00 79.06 100 ASN A C 1
ATOM 832 O O . ASN A 1 100 ? 8.666 -1.704 15.104 1.00 79.06 100 ASN A O 1
ATOM 836 N N . ARG A 1 101 ? 9.125 -1.488 12.921 1.00 66.31 101 ARG A N 1
ATOM 837 C CA . ARG A 1 101 ? 10.579 -1.390 13.087 1.00 66.31 101 ARG A CA 1
ATOM 838 C C . ARG A 1 101 ? 11.005 -0.072 13.734 1.00 66.31 101 ARG A C 1
ATOM 840 O O . ARG A 1 101 ? 11.940 -0.059 14.528 1.00 66.31 101 ARG A O 1
ATOM 847 N N . SER A 1 102 ? 10.311 1.025 13.433 1.00 56.84 102 SER A N 1
ATOM 848 C CA . SER A 1 102 ? 10.506 2.316 14.105 1.00 56.84 102 SER A CA 1
ATOM 849 C C . SER A 1 102 ? 10.028 2.304 15.562 1.00 56.84 102 SER A C 1
ATOM 851 O O . SER A 1 102 ? 10.619 2.998 16.385 1.00 56.84 102 SER A O 1
ATOM 853 N N . SER A 1 103 ? 9.032 1.476 15.897 1.00 48.97 103 SER A N 1
ATOM 854 C CA . SER A 1 103 ? 8.526 1.297 17.267 1.00 48.97 103 SER A CA 1
ATOM 855 C C . SER A 1 103 ? 9.504 0.583 18.214 1.00 48.97 103 SER A C 1
ATOM 857 O O . SER A 1 103 ? 9.286 0.596 19.418 1.00 48.97 103 SER A O 1
ATOM 859 N N . MET A 1 104 ? 10.602 -0.007 17.720 1.00 38.50 104 MET A N 1
ATOM 860 C CA . MET A 1 104 ? 11.630 -0.629 18.575 1.00 38.50 104 MET A CA 1
ATOM 861 C C . MET A 1 104 ? 12.593 0.374 19.236 1.00 38.50 104 MET A C 1
ATOM 863 O O . MET A 1 104 ? 13.512 -0.034 19.947 1.00 38.50 104 MET A O 1
ATOM 867 N N . LYS A 1 105 ? 12.421 1.685 19.022 1.00 45.94 105 LYS A N 1
ATOM 868 C CA . LYS A 1 105 ? 13.142 2.710 19.783 1.00 45.94 105 LYS A CA 1
ATOM 869 C C . LYS A 1 105 ? 12.292 3.188 20.963 1.00 45.94 105 LYS A C 1
ATOM 871 O O . LYS A 1 105 ? 11.559 4.161 20.855 1.00 45.94 105 LYS A O 1
ATOM 876 N N . CYS A 1 106 ? 12.528 2.506 22.084 1.00 38.19 106 CYS A N 1
ATOM 877 C CA . CYS A 1 106 ? 12.379 2.980 23.461 1.00 38.19 106 CYS A CA 1
ATOM 878 C C . CYS A 1 106 ? 10.943 3.125 23.993 1.00 38.19 106 CYS A C 1
ATOM 880 O O . CYS A 1 106 ? 10.428 4.235 24.111 1.00 38.19 106 CYS A O 1
ATOM 882 N N . ASP A 1 107 ? 10.367 2.014 24.459 1.00 35.72 107 ASP A N 1
ATOM 883 C CA . ASP A 1 107 ? 9.356 2.083 25.513 1.00 35.72 107 ASP A CA 1
ATOM 884 C C . ASP A 1 107 ? 10.015 2.563 26.812 1.00 35.72 107 ASP A C 1
ATOM 886 O O . ASP A 1 107 ? 11.003 2.009 27.304 1.00 35.72 107 ASP A O 1
ATOM 890 N N . ASN A 1 108 ? 9.471 3.650 27.344 1.00 44.41 108 ASN A N 1
ATOM 891 C CA . ASN A 1 108 ? 9.910 4.325 28.554 1.00 44.41 108 ASN A CA 1
ATOM 892 C C . ASN A 1 108 ? 9.842 3.388 29.774 1.00 44.41 108 ASN A C 1
ATOM 894 O O . ASN A 1 108 ? 8.800 3.278 30.411 1.00 44.41 108 ASN A O 1
ATOM 898 N N . THR A 1 109 ? 10.959 2.757 30.146 1.00 42.56 109 THR A N 1
ATOM 899 C CA . THR A 1 109 ? 11.117 2.087 31.453 1.00 42.56 109 THR A CA 1
ATOM 900 C C . THR A 1 109 ? 12.290 2.697 32.216 1.00 42.56 109 THR A C 1
ATOM 902 O O . THR A 1 109 ? 13.277 2.034 32.490 1.00 42.56 109 THR A O 1
ATOM 905 N N . MET A 1 110 ? 12.200 3.989 32.536 1.00 41.09 110 MET A N 1
ATOM 906 C CA . MET A 1 110 ? 12.947 4.608 33.644 1.00 41.09 110 MET A CA 1
ATOM 907 C C . MET A 1 110 ? 12.021 5.593 34.366 1.00 41.09 110 MET A C 1
ATOM 909 O O . MET A 1 110 ? 12.310 6.775 34.507 1.00 41.09 110 MET A O 1
ATOM 913 N N . ALA A 1 111 ? 10.860 5.096 34.782 1.00 40.47 111 ALA A N 1
ATOM 914 C CA . ALA A 1 111 ? 10.005 5.748 35.762 1.00 40.47 111 ALA A CA 1
ATOM 915 C C . ALA A 1 111 ? 9.628 4.703 36.816 1.00 40.47 111 ALA A C 1
ATOM 917 O O . ALA A 1 111 ? 8.524 4.173 36.832 1.00 40.47 111 ALA A O 1
ATOM 918 N N . SER A 1 112 ? 10.589 4.365 37.672 1.00 35.66 112 SER A N 1
ATOM 919 C CA . SER A 1 112 ? 10.271 3.877 39.008 1.00 35.66 112 SER A CA 1
ATOM 920 C C . SER A 1 112 ? 11.201 4.576 39.979 1.00 35.66 112 SER A C 1
ATOM 922 O O . SER A 1 112 ? 12.360 4.214 40.162 1.00 35.66 112 SER A O 1
ATOM 924 N N . GLU A 1 113 ? 10.653 5.631 40.553 1.00 38.56 113 GLU A N 1
ATOM 925 C CA . GLU A 1 113 ? 11.104 6.257 41.777 1.00 38.56 113 GLU A CA 1
ATOM 926 C C . GLU A 1 113 ? 11.141 5.192 42.885 1.00 38.56 113 GLU A C 1
ATOM 928 O O . GLU A 1 113 ? 10.177 4.450 43.067 1.00 38.56 113 GLU A O 1
ATOM 933 N N . ASN A 1 114 ? 12.267 5.080 43.588 1.00 39.94 114 ASN A N 1
ATOM 934 C CA . ASN A 1 114 ? 12.286 4.764 45.011 1.00 39.94 114 ASN A CA 1
ATOM 935 C C . ASN A 1 114 ? 13.566 5.335 45.633 1.00 39.94 114 ASN A C 1
ATOM 937 O O . ASN A 1 114 ? 14.676 5.175 45.131 1.00 39.94 114 ASN A O 1
ATOM 941 N N . LEU A 1 115 ? 13.327 6.078 46.705 1.00 37.69 115 LEU A N 1
ATOM 942 C CA . LEU A 1 115 ? 14.203 6.978 47.438 1.00 37.69 115 LEU A CA 1
ATOM 943 C C . LEU A 1 115 ? 15.225 6.216 48.299 1.00 37.69 115 LEU A C 1
ATOM 945 O O . LEU A 1 115 ? 14.862 5.219 48.917 1.00 37.69 115 LEU A O 1
ATOM 949 N N . MET A 1 116 ? 16.451 6.745 48.421 1.00 31.12 116 MET A N 1
ATOM 950 C CA . MET A 1 116 ? 17.035 7.278 49.675 1.00 31.12 116 MET A CA 1
ATOM 951 C C . MET A 1 116 ? 18.579 7.338 49.624 1.00 31.12 116 MET A C 1
ATOM 953 O O . MET A 1 116 ? 19.242 6.312 49.572 1.00 31.12 116 MET A O 1
ATOM 957 N N . ALA A 1 117 ? 19.075 8.582 49.659 1.00 32.81 117 ALA A N 1
ATOM 958 C CA . ALA A 1 117 ? 20.164 9.160 50.467 1.00 32.81 117 ALA A CA 1
ATOM 959 C C . ALA A 1 117 ? 21.575 8.524 50.603 1.00 32.81 117 ALA A C 1
ATOM 961 O O . ALA A 1 117 ? 21.751 7.322 50.747 1.00 32.81 117 ALA A O 1
ATOM 962 N N . ASP A 1 118 ? 22.535 9.457 50.718 1.00 29.70 118 ASP A N 1
ATOM 963 C CA . ASP A 1 118 ? 23.968 9.383 51.069 1.00 29.70 118 ASP A CA 1
ATOM 964 C C . ASP A 1 118 ? 24.959 8.888 49.994 1.00 29.70 118 ASP A C 1
ATOM 966 O O . ASP A 1 118 ? 24.870 7.780 49.492 1.00 29.70 118 ASP A O 1
ATOM 970 N N . GLY A 1 119 ? 25.995 9.633 49.593 1.00 31.97 119 GLY A N 1
ATOM 971 C CA . GLY A 1 119 ? 26.480 10.940 50.030 1.00 31.97 119 GLY A CA 1
ATOM 972 C C . GLY A 1 119 ? 27.830 11.297 49.374 1.00 31.97 119 GLY A C 1
ATOM 973 O O . GLY A 1 119 ? 28.623 10.425 49.041 1.00 31.97 119 GLY A O 1
ATOM 974 N N . ALA A 1 120 ? 28.059 12.608 49.234 1.00 32.16 120 ALA A N 1
ATOM 975 C CA . ALA A 1 120 ? 29.343 13.328 49.240 1.00 32.16 120 ALA A CA 1
ATOM 976 C C . ALA A 1 120 ? 30.409 13.120 48.123 1.00 32.16 120 ALA A C 1
ATOM 978 O O . ALA A 1 120 ? 31.296 12.282 48.201 1.00 32.16 120 ALA A O 1
ATOM 979 N N . ASN A 1 121 ? 30.386 14.056 47.165 1.00 30.14 121 ASN A N 1
ATOM 980 C CA . ASN A 1 121 ? 31.397 15.106 46.920 1.00 30.14 121 ASN A CA 1
ATOM 981 C C . ASN A 1 121 ? 32.906 14.784 46.751 1.00 30.14 121 ASN A C 1
ATOM 983 O O . ASN A 1 121 ? 33.608 14.465 47.702 1.00 30.14 121 ASN A O 1
ATOM 987 N N . ALA A 1 122 ? 33.392 15.233 45.583 1.00 31.98 122 ALA A N 1
ATOM 988 C CA . ALA A 1 122 ? 34.545 16.124 45.367 1.00 31.98 122 ALA A CA 1
ATOM 989 C C . ALA A 1 122 ? 35.987 15.575 45.247 1.00 31.98 122 ALA A C 1
ATOM 991 O O . ALA A 1 122 ? 36.538 14.933 46.129 1.00 31.98 122 ALA A O 1
ATOM 992 N N . TRP A 1 123 ? 36.618 16.084 44.179 1.00 27.89 123 TRP A N 1
ATOM 993 C CA . TRP A 1 123 ? 37.918 16.772 44.119 1.00 27.89 123 TRP A CA 1
ATOM 994 C C . TRP A 1 123 ? 39.060 16.173 43.278 1.00 27.89 123 TRP A C 1
ATOM 996 O O . TRP A 1 123 ? 39.490 15.036 43.407 1.00 27.89 123 TRP A O 1
ATOM 1006 N N . MET A 1 124 ? 39.536 17.072 42.415 1.00 38.22 124 MET A N 1
ATOM 1007 C CA . MET A 1 124 ? 40.676 17.070 41.501 1.00 38.22 124 MET A CA 1
ATOM 1008 C C . MET A 1 124 ? 42.034 16.983 42.219 1.00 38.22 124 MET A C 1
ATOM 1010 O O . MET A 1 124 ? 42.177 17.614 43.260 1.00 38.22 124 MET A O 1
ATOM 1014 N N . SER A 1 125 ? 43.044 16.358 41.592 1.00 33.69 125 SER A N 1
ATOM 1015 C CA . SER A 1 125 ? 44.482 16.752 41.581 1.00 33.69 125 SER A CA 1
ATOM 1016 C C . SER A 1 125 ? 45.265 15.681 40.787 1.00 33.69 125 SER A C 1
ATOM 1018 O O . SER A 1 125 ? 45.093 14.505 41.078 1.00 33.69 125 SER A O 1
ATOM 1020 N N . GLY A 1 126 ? 45.986 15.923 39.682 1.00 29.33 126 GLY A N 1
ATOM 1021 C CA . GLY A 1 126 ? 47.221 16.715 39.522 1.00 29.33 126 GLY A CA 1
ATOM 1022 C C . GLY A 1 126 ? 48.376 15.765 39.108 1.00 29.33 126 GLY A C 1
ATOM 1023 O O . GLY A 1 126 ? 48.706 14.870 39.871 1.00 29.33 126 GLY A O 1
ATOM 1024 N N . GLY A 1 127 ? 48.851 15.775 37.851 1.00 28.97 127 GLY A N 1
ATOM 1025 C CA . GLY A 1 127 ? 50.189 16.279 37.443 1.00 28.97 127 GLY A CA 1
ATOM 1026 C C . GLY A 1 127 ? 51.186 15.128 37.144 1.00 28.97 127 GLY A C 1
ATOM 1027 O O . GLY A 1 127 ? 51.443 14.320 38.018 1.00 28.97 127 GLY A O 1
ATOM 1028 N N . SER A 1 128 ? 51.575 14.856 35.886 1.00 39.47 128 SER A N 1
ATOM 1029 C CA . SER A 1 128 ? 52.697 15.431 35.094 1.00 39.47 128 SER A CA 1
ATOM 1030 C C . SER A 1 128 ? 54.106 14.911 35.457 1.00 39.47 128 SER A C 1
ATOM 1032 O O . SER A 1 128 ? 54.533 15.101 36.590 1.00 39.47 128 SER A O 1
ATOM 1034 N N . GLY A 1 129 ? 54.869 14.386 34.473 1.00 36.03 129 GLY A N 1
ATOM 1035 C CA . GLY A 1 129 ? 56.345 14.315 34.557 1.00 36.03 129 GLY A CA 1
ATOM 1036 C C . GLY A 1 129 ? 57.088 13.149 33.875 1.00 36.03 129 GLY A C 1
ATOM 1037 O O . GLY A 1 129 ? 57.614 12.281 34.555 1.00 36.03 129 GLY A O 1
ATOM 1038 N N . GLU A 1 130 ? 57.133 13.153 32.542 1.00 35.81 130 GLU A N 1
ATOM 1039 C CA . GLU A 1 130 ? 58.301 12.938 31.653 1.00 35.81 130 GLU A CA 1
ATOM 1040 C C . GLU A 1 130 ? 59.637 12.355 32.198 1.00 35.81 130 GLU A C 1
ATOM 1042 O O . GLU A 1 130 ? 60.263 12.949 33.074 1.00 35.81 130 GLU A O 1
ATOM 1047 N N . ARG A 1 131 ? 60.164 11.297 31.544 1.00 32.66 131 ARG A N 1
ATOM 1048 C CA . ARG A 1 131 ? 61.548 11.228 30.997 1.00 32.66 131 ARG A CA 1
ATOM 1049 C C . ARG A 1 131 ? 61.800 9.918 30.226 1.00 32.66 131 ARG A C 1
ATOM 1051 O O . ARG A 1 131 ? 61.647 8.825 30.759 1.00 32.66 131 ARG A O 1
ATOM 1058 N N . CYS A 1 132 ? 62.245 10.075 28.981 1.00 34.31 132 CYS A N 1
ATOM 1059 C CA . CYS A 1 132 ? 62.799 9.056 28.086 1.00 34.31 132 CYS A CA 1
ATOM 1060 C C . CYS A 1 132 ? 64.266 8.725 28.420 1.00 34.31 132 CYS A C 1
ATOM 1062 O O . CYS A 1 132 ? 64.977 9.632 28.851 1.00 34.31 132 CYS A O 1
ATOM 1064 N N . ALA A 1 133 ? 64.715 7.494 28.123 1.00 34.66 133 ALA A N 1
ATOM 1065 C CA . ALA A 1 133 ? 65.971 7.188 27.404 1.00 34.66 133 ALA A CA 1
ATOM 1066 C C . ALA A 1 133 ? 66.332 5.680 27.443 1.00 34.66 133 ALA A C 1
ATOM 1068 O O . ALA A 1 133 ? 66.512 5.145 28.531 1.00 34.66 133 ALA A O 1
ATOM 1069 N N . GLU A 1 134 ? 66.463 5.097 26.234 1.00 33.50 134 GLU A N 1
ATOM 1070 C CA . GLU A 1 134 ? 67.468 4.101 25.764 1.00 33.50 134 GLU A CA 1
ATOM 1071 C C . GLU A 1 134 ? 67.553 2.721 26.464 1.00 33.50 134 GLU A C 1
ATOM 1073 O O . GLU A 1 134 ? 67.418 2.608 27.670 1.00 33.50 134 GLU A O 1
ATOM 1078 N N . ASP A 1 135 ? 67.827 1.574 25.837 1.00 32.88 135 ASP A N 1
ATOM 1079 C CA . ASP A 1 135 ? 68.039 1.092 24.463 1.00 32.88 135 ASP A CA 1
ATOM 1080 C C . ASP A 1 135 ? 68.080 -0.469 24.554 1.00 32.88 135 ASP A C 1
ATOM 1082 O O . ASP A 1 135 ? 68.187 -1.021 25.651 1.00 32.88 135 ASP A O 1
ATOM 1086 N N . SER A 1 136 ? 68.065 -1.158 23.407 1.00 37.41 136 SER A N 1
ATOM 1087 C CA . SER A 1 136 ? 68.566 -2.528 23.165 1.00 37.41 136 SER A CA 1
ATOM 1088 C C . SER A 1 136 ? 67.632 -3.750 23.335 1.00 37.41 136 SER A C 1
ATOM 1090 O O . SER A 1 136 ? 67.496 -4.370 24.386 1.00 37.41 136 SER A O 1
ATOM 1092 N N . ASP A 1 137 ? 67.032 -4.109 22.194 1.00 39.41 137 ASP A N 1
ATOM 1093 C CA . ASP A 1 137 ? 67.071 -5.398 21.471 1.00 39.41 137 ASP A CA 1
ATOM 1094 C C . ASP A 1 137 ? 67.230 -6.746 22.222 1.00 39.41 137 ASP A C 1
ATOM 1096 O O . ASP A 1 137 ? 68.256 -7.054 22.827 1.00 39.41 137 ASP A O 1
ATOM 1100 N N . SER A 1 138 ? 66.266 -7.656 22.028 1.00 39.59 138 SER A N 1
ATOM 1101 C CA . SER A 1 138 ? 66.470 -8.916 21.277 1.00 39.59 138 SER A CA 1
ATOM 1102 C C . SER A 1 138 ? 65.324 -9.916 21.488 1.00 39.59 138 SER A C 1
ATOM 1104 O O . SER A 1 138 ? 64.915 -10.272 22.594 1.00 39.59 138 SER A O 1
ATOM 1106 N N . ALA A 1 139 ? 64.805 -10.407 20.367 1.00 45.12 139 ALA A N 1
ATOM 1107 C CA . ALA A 1 139 ? 63.846 -11.494 20.290 1.00 45.12 139 ALA A CA 1
ATOM 1108 C C . ALA A 1 139 ? 64.517 -12.861 20.524 1.00 45.12 139 ALA A C 1
ATOM 1110 O O . ALA A 1 139 ? 65.474 -13.183 19.830 1.00 45.12 139 ALA A O 1
ATOM 1111 N N . ALA A 1 140 ? 63.950 -13.718 21.389 1.00 33.66 140 ALA A N 1
ATOM 1112 C CA . ALA A 1 140 ? 64.024 -15.183 21.249 1.00 33.66 140 ALA A CA 1
ATOM 1113 C C . ALA A 1 140 ? 63.087 -15.944 22.217 1.00 33.66 140 ALA A C 1
ATOM 1115 O O . ALA A 1 140 ? 63.380 -16.167 23.387 1.00 33.66 140 ALA A O 1
ATOM 1116 N N . LYS A 1 141 ? 61.961 -16.417 21.671 1.00 44.47 141 LYS A N 1
ATOM 1117 C CA . LYS A 1 141 ? 61.436 -17.797 21.754 1.00 44.47 141 LYS A CA 1
ATOM 1118 C C . LYS A 1 141 ? 61.886 -18.657 22.960 1.00 44.47 141 LYS A C 1
ATOM 1120 O O . LYS A 1 141 ? 62.973 -19.227 22.950 1.00 44.47 141 LYS A O 1
ATOM 1125 N N . LYS A 1 142 ? 60.965 -18.955 23.888 1.00 35.78 142 LYS A N 1
ATOM 1126 C CA . LYS A 1 142 ? 61.022 -20.193 24.693 1.00 35.78 142 LYS A CA 1
ATOM 1127 C C . LYS A 1 142 ? 59.676 -20.916 24.707 1.00 35.78 142 LYS A C 1
ATOM 1129 O O . LYS A 1 142 ? 58.756 -20.576 25.439 1.00 35.78 142 LYS A O 1
ATOM 1134 N N . ARG A 1 143 ? 59.614 -21.958 23.871 1.00 42.97 143 ARG A N 1
ATOM 1135 C CA . ARG A 1 143 ? 58.707 -23.104 24.007 1.00 42.97 143 ARG A CA 1
ATOM 1136 C C . ARG A 1 143 ? 59.024 -23.816 25.323 1.00 42.97 143 ARG A C 1
ATOM 1138 O O . ARG A 1 143 ? 60.197 -24.045 25.615 1.00 42.97 143 ARG A O 1
ATOM 1145 N N . ARG A 1 144 ? 57.997 -24.270 26.038 1.00 42.31 144 ARG A N 1
ATOM 1146 C CA . ARG A 1 144 ? 58.112 -25.447 26.902 1.00 42.31 144 ARG A CA 1
ATOM 1147 C C . ARG A 1 144 ? 56.976 -26.405 26.546 1.00 42.31 144 ARG A C 1
ATOM 1149 O O . ARG A 1 144 ? 55.809 -26.099 26.743 1.00 42.31 144 ARG A O 1
ATOM 1156 N N . THR A 1 145 ? 57.361 -27.510 25.922 1.00 38.72 145 THR A N 1
ATOM 1157 C CA . THR A 1 145 ? 56.566 -28.716 25.661 1.00 38.72 145 THR A CA 1
ATOM 1158 C C . THR A 1 145 ? 56.939 -29.781 26.687 1.00 38.72 145 THR A C 1
ATOM 1160 O O . THR A 1 145 ? 58.105 -29.811 27.083 1.00 38.72 145 THR A O 1
ATOM 1163 N N . THR A 1 146 ? 55.978 -30.633 27.062 1.00 38.56 146 THR A N 1
ATOM 1164 C CA . THR A 1 146 ? 56.042 -32.087 27.396 1.00 38.56 146 THR A CA 1
ATOM 1165 C C . THR A 1 146 ? 54.815 -32.416 28.270 1.00 38.56 146 THR A C 1
ATOM 1167 O O . THR A 1 146 ? 54.626 -31.796 29.310 1.00 38.56 146 THR A O 1
ATOM 1170 N N . ASP A 1 147 ? 53.782 -33.045 27.689 1.00 36.09 147 ASP A N 1
ATOM 1171 C CA . ASP A 1 147 ? 53.480 -34.503 27.703 1.00 36.09 147 ASP A CA 1
ATOM 1172 C C . ASP A 1 147 ? 52.922 -34.957 29.068 1.00 36.09 147 ASP A C 1
ATOM 1174 O O . ASP A 1 147 ? 53.635 -34.917 30.060 1.00 36.09 147 ASP A O 1
ATOM 1178 N N . GLY A 1 148 ? 51.609 -35.192 29.236 1.00 34.97 148 GLY A N 1
ATOM 1179 C CA . GLY A 1 148 ? 50.861 -36.420 28.874 1.00 34.97 148 GLY A CA 1
ATOM 1180 C C . GLY A 1 148 ? 50.660 -37.257 30.162 1.00 34.97 148 GLY A C 1
ATOM 1181 O O . GLY A 1 148 ? 51.609 -37.412 30.910 1.00 34.97 148 GLY A O 1
ATOM 1182 N N . LYS A 1 149 ? 49.519 -37.828 30.582 1.00 41.69 149 LYS A N 1
ATOM 1183 C CA . LYS A 1 149 ? 48.266 -38.315 29.971 1.00 41.69 149 LYS A CA 1
ATOM 1184 C C . LYS A 1 149 ? 47.327 -38.801 31.119 1.00 41.69 149 LYS A C 1
ATOM 1186 O O . LYS A 1 149 ? 47.825 -39.045 32.212 1.00 41.69 149 LYS A O 1
ATOM 1191 N N . VAL A 1 150 ? 46.052 -39.109 30.790 1.00 34.59 150 VAL A N 1
ATOM 1192 C CA . VAL A 1 150 ? 45.046 -39.953 31.522 1.00 34.59 150 VAL A CA 1
ATOM 1193 C C . VAL A 1 150 ? 44.156 -39.138 32.491 1.00 34.59 150 VAL A C 1
ATOM 1195 O O . VAL A 1 150 ? 44.685 -38.552 33.415 1.00 34.59 150 VAL A O 1
ATOM 1198 N N . ARG A 1 151 ? 42.815 -39.041 32.413 1.00 42.53 151 ARG A N 1
ATOM 1199 C CA . ARG A 1 151 ? 41.722 -39.791 31.753 1.00 42.53 151 ARG A CA 1
ATOM 1200 C C . ARG A 1 151 ? 40.456 -38.900 31.705 1.00 42.53 151 ARG A C 1
ATOM 1202 O O . ARG A 1 151 ? 40.170 -38.236 32.687 1.00 42.53 151 ARG A O 1
ATOM 1209 N N . LYS A 1 152 ? 39.697 -39.019 30.607 1.00 42.62 152 LYS A N 1
ATOM 1210 C CA . LYS A 1 152 ? 38.221 -39.035 30.502 1.00 42.62 152 LYS A CA 1
ATOM 1211 C C . LYS A 1 152 ? 37.423 -37.984 31.298 1.00 42.62 152 LYS A C 1
ATOM 1213 O O . LYS A 1 152 ? 37.080 -38.238 32.441 1.00 42.62 152 LYS A O 1
ATOM 1218 N N . GLU A 1 153 ? 36.960 -36.945 30.607 1.00 33.75 153 GLU A N 1
ATOM 1219 C CA . GLU A 1 153 ? 35.628 -36.382 30.849 1.00 33.75 153 GLU A CA 1
ATOM 1220 C C . GLU A 1 153 ? 35.100 -35.690 29.589 1.00 33.75 153 GLU A C 1
ATOM 1222 O O . GLU A 1 153 ? 35.858 -35.148 28.786 1.00 33.75 153 GLU A O 1
ATOM 1227 N N . GLU A 1 154 ? 33.801 -35.861 29.386 1.00 36.78 154 GLU A N 1
ATOM 1228 C CA . GLU A 1 154 ? 33.001 -35.469 28.233 1.00 36.78 154 GLU A CA 1
ATOM 1229 C C . GLU A 1 154 ? 33.283 -34.028 27.796 1.00 36.78 154 GLU A C 1
ATOM 1231 O O . GLU A 1 154 ? 33.294 -33.107 28.615 1.00 36.78 154 GLU A O 1
ATOM 1236 N N . ALA A 1 155 ? 33.436 -33.817 26.487 1.00 44.41 155 ALA A N 1
ATOM 1237 C CA . ALA A 1 155 ? 33.347 -32.489 25.898 1.00 44.41 155 ALA A CA 1
ATOM 1238 C C . ALA A 1 155 ? 31.891 -32.011 25.993 1.00 44.41 155 ALA A C 1
ATOM 1240 O O . ALA A 1 155 ? 31.156 -31.974 25.007 1.00 44.41 155 ALA A O 1
ATOM 1241 N N . SER A 1 156 ? 31.464 -31.644 27.200 1.00 44.41 156 SER A N 1
ATOM 1242 C CA . SER A 1 156 ? 30.359 -30.721 27.356 1.00 44.41 156 SER A CA 1
ATOM 1243 C C . SER A 1 156 ? 30.851 -29.401 26.778 1.00 44.41 156 SER A C 1
ATOM 1245 O O . SER A 1 156 ? 31.624 -28.658 27.380 1.00 44.41 156 SER A O 1
ATOM 1247 N N . SER A 1 157 ? 30.461 -29.158 25.528 1.00 54.41 157 SER A N 1
ATOM 1248 C CA . SER A 1 157 ? 30.425 -27.816 24.979 1.00 54.41 157 SER A CA 1
ATOM 1249 C C . SER A 1 157 ? 29.598 -26.997 25.964 1.00 54.41 157 SER A C 1
ATOM 1251 O O . SER A 1 157 ? 28.366 -27.088 25.998 1.00 54.41 157 SER A O 1
ATOM 1253 N N . SER A 1 158 ? 30.284 -26.276 26.851 1.00 56.72 158 SER A N 1
ATOM 1254 C CA . SER A 1 158 ? 29.691 -25.261 27.709 1.00 56.72 158 SER A CA 1
ATOM 1255 C C . SER A 1 158 ? 29.326 -24.090 26.804 1.00 56.72 158 SER A C 1
ATOM 1257 O O . SER A 1 158 ? 29.921 -23.015 26.861 1.00 56.72 158 SER A O 1
ATOM 1259 N N . VAL A 1 159 ? 28.359 -24.324 25.917 1.00 60.41 159 VAL A N 1
ATOM 1260 C CA . VAL A 1 159 ? 27.625 -23.262 25.260 1.00 60.41 159 VAL A CA 1
ATOM 1261 C C . VAL A 1 159 ? 26.949 -22.522 26.402 1.00 60.41 159 VAL A C 1
ATOM 1263 O O . VAL A 1 159 ? 26.094 -23.085 27.094 1.00 60.41 159 VAL A O 1
ATOM 1266 N N . SER A 1 160 ? 27.405 -21.296 26.659 1.00 73.75 160 SER A N 1
ATOM 1267 C CA . SER A 1 160 ? 26.794 -20.413 27.647 1.00 73.75 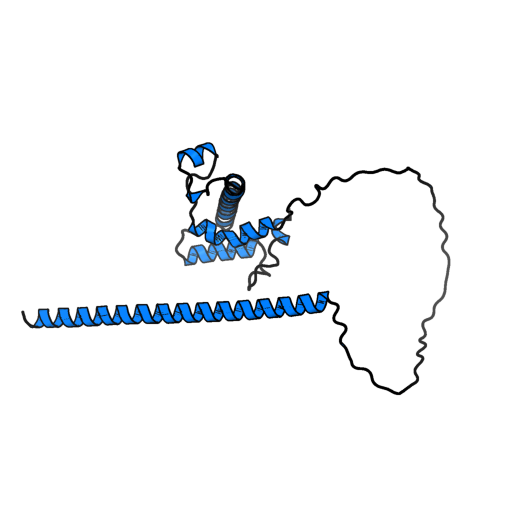160 SER A CA 1
ATOM 1268 C C . SER A 1 160 ? 25.272 -20.406 27.441 1.00 73.75 160 SER A C 1
ATOM 1270 O O . SER A 1 160 ? 24.832 -20.519 26.296 1.00 73.75 160 SER A O 1
ATOM 1272 N N . PRO A 1 161 ? 24.446 -20.235 28.485 1.00 71.38 161 PRO A N 1
ATOM 1273 C CA . PRO A 1 161 ? 22.984 -20.209 28.348 1.00 71.38 161 PRO A CA 1
ATOM 1274 C C . PRO A 1 161 ? 22.487 -19.265 27.238 1.00 71.38 161 PRO A C 1
ATOM 1276 O O . PRO A 1 161 ? 21.522 -19.569 26.545 1.00 71.38 161 PRO A O 1
ATOM 1279 N N . LEU A 1 162 ? 23.219 -18.168 27.004 1.00 73.94 162 LEU A N 1
ATOM 1280 C CA . LEU A 1 162 ? 23.014 -17.259 25.876 1.00 73.94 162 LEU A CA 1
ATOM 1281 C C . LEU A 1 162 ? 23.239 -17.919 24.503 1.00 73.94 162 LEU A C 1
ATOM 1283 O O . LEU A 1 162 ? 22.456 -17.699 23.590 1.00 73.94 162 LEU A O 1
ATOM 1287 N N . GLY A 1 163 ? 24.293 -18.719 24.344 1.00 76.12 163 GLY A N 1
ATOM 1288 C CA . GLY A 1 163 ? 24.582 -19.430 23.098 1.00 76.12 163 GLY A CA 1
ATOM 1289 C C . GLY A 1 163 ? 23.505 -20.455 22.747 1.00 76.12 163 GLY A C 1
ATOM 1290 O O . GLY A 1 163 ? 23.058 -20.472 21.608 1.00 76.12 163 GLY A O 1
ATOM 1291 N N . ARG A 1 164 ? 22.987 -21.201 23.734 1.00 82.31 164 ARG A N 1
ATOM 1292 C CA . ARG A 1 164 ? 21.854 -22.119 23.514 1.00 82.31 164 ARG A CA 1
ATOM 1293 C C . ARG A 1 164 ? 20.584 -21.372 23.125 1.00 82.31 164 ARG A C 1
ATOM 1295 O O . ARG A 1 164 ? 19.936 -21.743 22.161 1.00 82.31 164 ARG A O 1
ATOM 1302 N N . ALA A 1 165 ? 20.278 -20.267 23.807 1.00 79.75 165 ALA A N 1
ATOM 1303 C CA . ALA A 1 165 ? 19.126 -19.438 23.456 1.00 79.75 165 ALA A CA 1
ATOM 1304 C C . ALA A 1 165 ? 19.224 -18.860 22.030 1.00 79.75 165 ALA A C 1
ATOM 1306 O O . ALA A 1 165 ? 18.214 -18.731 21.340 1.00 79.75 165 ALA A O 1
ATOM 1307 N N . MET A 1 166 ? 20.432 -18.519 21.567 1.00 85.38 166 MET A N 1
ATOM 1308 C CA . MET A 1 166 ? 20.657 -18.061 20.192 1.00 85.38 166 MET A CA 1
ATOM 1309 C C . MET A 1 166 ? 20.520 -19.195 19.167 1.00 85.38 166 MET A C 1
ATOM 1311 O O . MET A 1 166 ? 19.939 -18.980 18.102 1.00 85.38 166 MET A O 1
ATOM 1315 N N . GLU A 1 167 ? 21.020 -20.389 19.482 1.00 82.25 167 GLU A N 1
ATOM 1316 C CA . GLU A 1 167 ? 20.855 -21.589 18.651 1.00 82.25 167 GLU A CA 1
ATOM 1317 C C . GLU A 1 167 ? 19.369 -21.963 18.526 1.00 82.25 167 GLU A C 1
ATOM 1319 O O . GLU A 1 167 ? 18.862 -22.087 17.410 1.00 82.25 167 GLU A O 1
ATOM 1324 N N . ASP A 1 168 ? 18.638 -22.010 19.642 1.00 81.94 168 ASP A N 1
ATOM 1325 C CA . ASP A 1 168 ? 17.202 -22.311 19.680 1.00 81.94 168 ASP A CA 1
ATOM 1326 C C . ASP A 1 168 ? 16.373 -21.261 18.920 1.00 81.94 168 ASP A C 1
ATOM 1328 O O . ASP A 1 168 ? 15.440 -21.599 18.188 1.00 81.94 168 ASP A O 1
ATOM 1332 N N . SER A 1 169 ? 16.736 -19.979 19.034 1.00 83.00 169 SER A N 1
ATOM 1333 C CA . SER A 1 169 ? 16.104 -18.889 18.277 1.00 83.00 169 SER A CA 1
ATOM 1334 C C . SER A 1 169 ? 16.320 -19.043 16.770 1.00 83.00 169 SER A C 1
ATOM 1336 O O . SER A 1 169 ? 15.392 -18.862 15.979 1.00 83.00 169 SER A O 1
ATOM 1338 N N . THR A 1 170 ? 17.530 -19.437 16.364 1.00 82.94 170 THR A N 1
ATOM 1339 C CA . THR A 1 170 ? 17.864 -19.657 14.952 1.00 82.94 170 THR A CA 1
ATOM 1340 C C . THR A 1 170 ? 17.074 -20.832 14.380 1.00 82.94 170 THR A C 1
ATOM 1342 O O . THR A 1 170 ? 16.499 -20.706 13.301 1.00 82.94 170 THR A O 1
ATOM 1345 N N . HIS A 1 171 ? 16.977 -21.941 15.120 1.00 86.12 171 HIS A N 1
ATOM 1346 C CA . HIS A 1 171 ? 16.172 -23.096 14.720 1.00 86.12 171 HIS A CA 1
ATOM 1347 C C . HIS A 1 171 ? 14.683 -22.752 14.608 1.00 86.12 171 HIS A C 1
ATOM 1349 O O . HIS A 1 171 ? 14.083 -22.989 13.564 1.00 86.12 171 HIS A O 1
ATOM 1355 N N . SER A 1 172 ? 14.115 -22.097 15.623 1.00 87.19 172 SER A N 1
ATOM 1356 C CA . SER A 1 172 ? 12.709 -21.669 15.625 1.00 87.19 172 SER A CA 1
ATOM 1357 C C . SER A 1 172 ? 12.377 -20.735 14.455 1.00 87.19 172 SER A C 1
ATOM 1359 O O . SER A 1 172 ? 11.323 -20.851 13.826 1.00 87.19 172 SER A O 1
ATOM 1361 N N . TYR A 1 173 ? 13.298 -19.831 14.107 1.00 83.31 173 TYR A N 1
ATOM 1362 C CA . TYR A 1 173 ? 13.139 -18.953 12.953 1.00 83.31 173 TYR A CA 1
ATOM 1363 C C . TYR A 1 173 ? 13.155 -19.721 11.623 1.00 83.31 173 TYR A C 1
ATOM 1365 O O . TYR A 1 173 ? 12.289 -19.485 10.778 1.00 83.31 173 TYR A O 1
ATOM 1373 N N . CYS A 1 174 ? 14.102 -20.645 11.436 1.00 87.00 174 CYS A N 1
ATOM 1374 C CA . CYS A 1 174 ? 14.166 -21.492 10.242 1.00 87.00 174 CYS A CA 1
ATOM 1375 C C . CYS A 1 174 ? 12.904 -22.350 10.086 1.00 87.00 174 CYS A C 1
ATOM 1377 O O . CYS A 1 174 ? 12.300 -22.347 9.015 1.00 87.00 174 CYS A O 1
ATOM 1379 N N . ASP A 1 175 ? 12.446 -22.983 11.163 1.00 86.00 175 ASP A N 1
ATOM 1380 C CA . ASP A 1 175 ? 11.224 -23.791 11.159 1.00 86.00 175 ASP A CA 1
ATOM 1381 C C . ASP A 1 175 ? 9.984 -22.936 10.844 1.00 86.00 175 ASP A C 1
ATOM 1383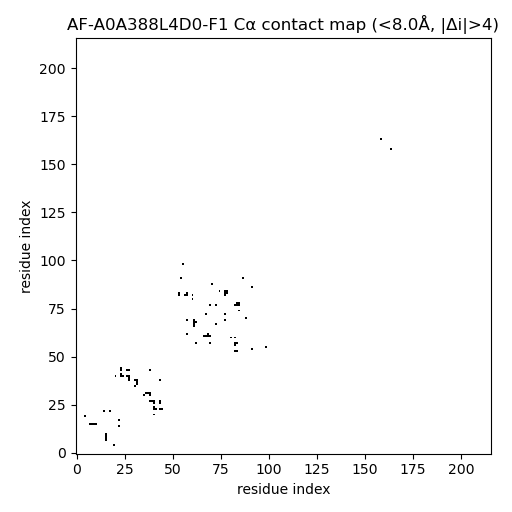 O O . ASP A 1 175 ? 9.094 -23.345 10.092 1.00 86.00 175 ASP A O 1
ATOM 1387 N N . GLY A 1 176 ? 9.934 -21.707 11.370 1.00 91.00 176 GLY A N 1
ATOM 1388 C CA . GLY A 1 176 ? 8.883 -20.741 11.062 1.00 91.00 176 GLY A CA 1
ATOM 1389 C C . GLY A 1 176 ? 8.851 -20.345 9.583 1.00 91.00 176 GLY A C 1
ATOM 1390 O O . GLY A 1 176 ? 7.769 -20.257 8.993 1.00 91.00 176 GLY A O 1
ATOM 1391 N N . LEU A 1 177 ? 10.021 -20.145 8.967 1.00 88.00 177 LEU A N 1
ATOM 1392 C CA . LEU A 1 177 ? 10.137 -19.862 7.535 1.00 88.00 177 LEU A CA 1
ATOM 1393 C C . LEU A 1 177 ? 9.690 -21.047 6.680 1.00 88.00 177 LEU A C 1
ATOM 1395 O O . LEU A 1 177 ? 8.919 -20.847 5.740 1.00 88.00 177 LEU A O 1
ATOM 1399 N N . ASP A 1 178 ? 10.115 -22.261 7.017 1.00 90.94 178 ASP A N 1
ATOM 1400 C CA . ASP A 1 178 ? 9.738 -23.470 6.280 1.00 90.94 178 ASP A CA 1
ATOM 1401 C C . ASP A 1 178 ? 8.231 -23.737 6.370 1.00 90.94 178 ASP A C 1
ATOM 1403 O O . ASP A 1 178 ? 7.586 -24.080 5.371 1.00 90.94 178 ASP A O 1
ATOM 1407 N N . ASN A 1 179 ? 7.625 -23.486 7.533 1.00 92.19 179 ASN A N 1
ATOM 1408 C CA . ASN A 1 179 ? 6.179 -23.577 7.706 1.00 92.19 179 ASN A CA 1
ATOM 1409 C C . ASN A 1 179 ? 5.429 -22.511 6.884 1.00 92.19 179 ASN A C 1
ATOM 1411 O O . ASN A 1 179 ? 4.424 -22.809 6.230 1.00 92.19 179 ASN A O 1
ATOM 1415 N N . ALA A 1 180 ? 5.925 -21.270 6.862 1.00 92.56 180 ALA A N 1
ATOM 1416 C CA . ALA A 1 180 ? 5.337 -20.197 6.063 1.00 92.56 180 ALA A CA 1
ATOM 1417 C C . ALA A 1 180 ? 5.452 -20.477 4.556 1.00 92.56 180 ALA A C 1
ATOM 1419 O O . ALA A 1 180 ? 4.474 -20.314 3.823 1.00 92.56 180 ALA A O 1
ATOM 1420 N N . ALA A 1 181 ? 6.612 -20.956 4.099 1.00 93.12 181 ALA A N 1
ATOM 1421 C CA . ALA A 1 181 ? 6.842 -21.350 2.714 1.00 93.12 181 ALA A CA 1
ATOM 1422 C C . ALA A 1 181 ? 5.914 -22.501 2.299 1.00 93.12 181 ALA A C 1
ATOM 1424 O O . ALA A 1 181 ? 5.261 -22.421 1.258 1.00 93.12 181 ALA A O 1
ATOM 1425 N N . SER A 1 182 ? 5.782 -23.525 3.146 1.00 91.50 182 SER A N 1
ATOM 1426 C CA . SER A 1 182 ? 4.878 -24.659 2.920 1.00 91.50 182 SER A CA 1
ATOM 1427 C C . SER A 1 182 ? 3.414 -24.219 2.848 1.00 91.50 182 SER A C 1
ATOM 1429 O O . SER A 1 182 ? 2.671 -24.640 1.959 1.00 91.50 182 SER A O 1
ATOM 1431 N N . THR A 1 183 ? 3.000 -23.315 3.738 1.00 95.62 183 THR A N 1
ATOM 1432 C CA . THR A 1 183 ? 1.641 -22.755 3.751 1.00 95.62 183 THR A CA 1
ATOM 1433 C C . THR A 1 183 ? 1.359 -21.939 2.489 1.00 95.62 183 THR A C 1
ATOM 1435 O O . THR A 1 183 ? 0.299 -22.089 1.881 1.00 95.62 183 THR A O 1
ATOM 1438 N N . LEU A 1 184 ? 2.312 -21.112 2.049 1.00 93.62 184 LEU A N 1
ATOM 1439 C CA . LEU A 1 184 ? 2.181 -20.300 0.839 1.00 93.62 184 LEU A CA 1
ATOM 1440 C C . LEU A 1 184 ? 2.146 -21.160 -0.433 1.00 93.62 184 LEU A C 1
ATOM 1442 O O . LEU A 1 184 ? 1.327 -20.911 -1.321 1.00 93.62 184 LEU A O 1
ATOM 1446 N N . ALA A 1 185 ? 2.987 -22.193 -0.511 1.00 94.88 185 ALA A N 1
ATOM 1447 C CA . ALA A 1 185 ? 2.977 -23.149 -1.613 1.00 94.88 185 ALA A CA 1
ATOM 1448 C C . ALA A 1 185 ? 1.623 -23.866 -1.712 1.00 94.88 185 ALA A C 1
ATOM 1450 O O . ALA A 1 185 ? 1.042 -23.936 -2.795 1.00 94.88 185 ALA A O 1
ATOM 1451 N N . LYS A 1 186 ? 1.075 -24.312 -0.574 1.00 95.31 186 LYS A N 1
ATOM 1452 C CA . LYS A 1 186 ? -0.249 -24.939 -0.513 1.00 95.31 186 LYS A CA 1
ATOM 1453 C C . LYS A 1 186 ? -1.361 -23.985 -0.953 1.00 95.31 186 LYS A C 1
ATOM 1455 O O . LYS A 1 186 ? -2.147 -24.338 -1.822 1.00 95.31 186 LYS A O 1
ATOM 1460 N N . ALA A 1 187 ? -1.386 -22.761 -0.427 1.00 94.00 187 ALA A N 1
ATOM 1461 C CA . ALA A 1 187 ? -2.387 -21.766 -0.810 1.00 94.00 187 ALA A CA 1
ATOM 1462 C C . ALA A 1 187 ? -2.334 -21.431 -2.312 1.00 94.00 187 ALA A C 1
ATOM 1464 O O . ALA A 1 187 ? -3.370 -21.251 -2.951 1.00 94.00 187 ALA A O 1
ATOM 1465 N N . THR A 1 188 ? -1.130 -21.382 -2.891 1.00 92.44 188 THR A N 1
ATOM 1466 C CA . THR A 1 188 ? -0.942 -21.154 -4.331 1.00 92.44 188 THR A CA 1
ATOM 1467 C C . THR A 1 188 ? -1.453 -22.337 -5.156 1.00 92.44 188 THR A C 1
ATOM 1469 O O . THR A 1 188 ? -2.111 -22.126 -6.175 1.00 92.44 188 THR A O 1
ATOM 1472 N N . ALA A 1 189 ? -1.201 -23.572 -4.710 1.00 93.00 189 ALA A N 1
ATOM 1473 C CA . ALA A 1 189 ? -1.725 -24.776 -5.352 1.00 93.00 189 ALA A CA 1
ATOM 1474 C C . ALA A 1 189 ? -3.263 -24.823 -5.310 1.00 93.00 189 ALA A C 1
ATOM 1476 O O . ALA A 1 189 ? -3.892 -25.054 -6.342 1.00 93.00 189 ALA A O 1
ATOM 1477 N N . ASP A 1 190 ? -3.866 -24.518 -4.157 1.00 92.88 190 ASP A N 1
ATOM 1478 C CA . ASP A 1 190 ? -5.323 -24.491 -3.978 1.00 92.88 190 ASP A CA 1
ATOM 1479 C C . ASP A 1 190 ? -5.980 -23.416 -4.864 1.00 92.88 190 ASP A C 1
ATOM 1481 O O . ASP A 1 190 ? -6.987 -23.671 -5.529 1.00 92.88 190 ASP A O 1
ATOM 1485 N N . ALA A 1 191 ? -5.384 -22.220 -4.941 1.00 91.06 191 ALA A N 1
ATOM 1486 C CA . ALA A 1 191 ? -5.852 -21.159 -5.832 1.00 91.06 191 ALA A CA 1
ATOM 1487 C C . ALA A 1 191 ? -5.736 -21.558 -7.313 1.00 91.06 191 ALA A C 1
ATOM 1489 O O . ALA A 1 191 ? -6.659 -21.312 -8.091 1.00 91.06 191 ALA A O 1
ATOM 1490 N N . GLY A 1 192 ? -4.632 -22.206 -7.697 1.00 91.00 192 GLY A N 1
ATOM 1491 C CA . GLY A 1 192 ? -4.440 -22.743 -9.044 1.00 91.00 192 GLY A CA 1
ATOM 1492 C C . GLY A 1 192 ? -5.506 -23.776 -9.415 1.00 91.00 192 GLY A C 1
ATOM 1493 O O . GLY A 1 192 ? -6.098 -23.683 -10.490 1.00 91.00 192 GLY A O 1
ATOM 1494 N N . ALA A 1 193 ? -5.817 -24.703 -8.503 1.00 91.19 193 ALA A N 1
ATOM 1495 C CA . ALA A 1 193 ? -6.873 -25.695 -8.694 1.00 91.19 193 ALA A CA 1
ATOM 1496 C C . ALA A 1 193 ? -8.255 -25.040 -8.857 1.00 91.19 193 ALA A C 1
ATOM 1498 O O . ALA A 1 193 ? -8.998 -25.383 -9.774 1.00 91.19 193 ALA A O 1
ATOM 1499 N N . ALA A 1 194 ? -8.584 -24.041 -8.033 1.00 89.81 194 ALA A N 1
ATOM 1500 C CA . ALA A 1 194 ? -9.855 -23.322 -8.132 1.00 89.81 194 ALA A CA 1
ATOM 1501 C C . ALA A 1 194 ? -10.007 -22.546 -9.454 1.00 89.81 194 ALA A C 1
ATOM 1503 O O . ALA A 1 194 ? -11.108 -22.455 -9.998 1.00 89.81 194 ALA A O 1
ATOM 1504 N N . ILE A 1 195 ? -8.915 -21.982 -9.980 1.00 93.38 195 ILE A N 1
ATOM 1505 C CA . ILE A 1 195 ? -8.917 -21.315 -11.288 1.00 93.38 195 ILE A CA 1
ATOM 1506 C C . ILE A 1 195 ? -9.121 -22.337 -12.411 1.00 93.38 195 ILE A C 1
ATOM 1508 O O . ILE A 1 195 ? -9.911 -22.074 -13.315 1.00 93.38 195 ILE A O 1
ATOM 1512 N N . ALA A 1 196 ? -8.464 -23.498 -12.344 1.00 88.94 196 ALA A N 1
ATOM 1513 C CA . ALA A 1 196 ? -8.612 -24.551 -13.346 1.00 88.94 196 ALA A CA 1
ATOM 1514 C C . ALA A 1 196 ? -10.069 -25.031 -13.469 1.00 88.94 196 ALA A C 1
ATOM 1516 O O . ALA A 1 196 ? -10.589 -25.085 -14.580 1.00 88.94 196 ALA A O 1
ATOM 1517 N N . VAL A 1 197 ? -10.751 -25.256 -12.339 1.00 92.94 197 VAL A N 1
ATOM 1518 C CA . VAL A 1 197 ? -12.181 -25.626 -12.315 1.00 92.94 197 VAL A CA 1
ATOM 1519 C C . VAL A 1 197 ? -13.044 -24.567 -13.006 1.00 92.94 197 VAL A C 1
ATOM 1521 O O . VAL A 1 197 ? -13.874 -24.890 -13.847 1.00 92.94 197 VAL A O 1
ATOM 1524 N N . ARG A 1 198 ? -12.809 -23.278 -12.727 1.00 90.94 198 ARG A N 1
ATOM 1525 C CA . ARG A 1 198 ? -13.574 -22.193 -13.368 1.00 90.94 198 ARG A CA 1
ATOM 1526 C C . ARG A 1 198 ? -13.351 -22.120 -14.877 1.00 90.94 198 ARG A C 1
ATOM 1528 O O . ARG A 1 198 ? -14.261 -21.731 -15.601 1.00 90.94 198 ARG A O 1
ATOM 1535 N N . ILE A 1 199 ? -12.145 -22.434 -15.351 1.00 92.12 199 ILE A N 1
ATOM 1536 C CA . ILE A 1 199 ? -11.859 -22.490 -16.789 1.00 92.12 199 ILE A CA 1
ATOM 1537 C C . ILE A 1 199 ? -12.631 -23.650 -17.424 1.00 92.12 199 ILE A C 1
ATOM 1539 O O . ILE A 1 199 ? -13.224 -23.460 -18.482 1.00 92.12 199 ILE A O 1
ATOM 1543 N N . GLU A 1 200 ? -12.669 -24.813 -16.773 1.00 87.44 200 GLU A N 1
ATOM 1544 C CA . GLU A 1 200 ? -13.438 -25.972 -17.236 1.00 87.44 200 GLU A CA 1
ATOM 1545 C C . GLU A 1 200 ? -14.939 -25.655 -17.331 1.00 87.44 200 GLU A C 1
ATOM 1547 O O . GLU A 1 200 ? -15.529 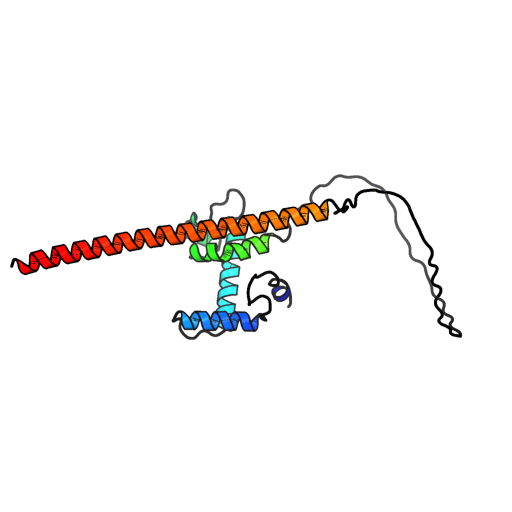-25.853 -18.392 1.00 87.44 200 GLU A O 1
ATOM 1552 N N . ASP A 1 201 ? -15.525 -25.032 -16.302 1.00 90.50 201 ASP A N 1
ATOM 1553 C CA . ASP A 1 201 ? -16.930 -24.593 -16.307 1.00 90.50 201 ASP A CA 1
ATOM 1554 C C . ASP A 1 201 ? -17.247 -23.651 -17.484 1.00 90.50 201 ASP A C 1
ATOM 1556 O O . ASP A 1 201 ? -18.293 -23.757 -18.130 1.00 90.50 201 ASP A O 1
ATOM 1560 N N . VAL A 1 202 ? -16.336 -22.719 -17.789 1.00 91.25 202 VAL A N 1
ATOM 1561 C CA . VAL A 1 202 ? -16.493 -21.788 -18.916 1.00 91.25 202 VAL A CA 1
ATOM 1562 C C . VAL A 1 202 ? -16.415 -22.526 -20.252 1.00 91.25 202 VAL A C 1
ATOM 1564 O O . VAL A 1 202 ? -17.220 -22.253 -21.143 1.00 91.25 202 VAL A O 1
ATOM 1567 N N . VAL A 1 203 ? -15.484 -23.470 -20.403 1.00 91.50 203 VAL A N 1
ATOM 1568 C CA . VAL A 1 203 ? -15.353 -24.282 -21.622 1.00 91.50 203 VAL A CA 1
ATOM 1569 C C . VAL A 1 203 ? -16.601 -25.142 -21.844 1.00 91.50 203 VAL A C 1
ATOM 1571 O O . VAL A 1 203 ? -17.103 -25.204 -22.969 1.00 91.50 203 VAL A O 1
ATOM 1574 N N . GLU A 1 204 ? -17.152 -25.746 -20.791 1.00 89.56 204 GLU A N 1
ATOM 1575 C CA . GLU A 1 204 ? -18.407 -26.505 -20.846 1.00 89.56 204 GLU A CA 1
ATOM 1576 C C . GLU A 1 204 ? -19.591 -25.625 -21.265 1.00 89.56 204 GLU A C 1
ATOM 1578 O O . GLU A 1 204 ? -20.344 -25.984 -22.176 1.00 89.56 204 GLU A O 1
ATOM 1583 N N . ALA A 1 205 ? -19.722 -24.434 -20.674 1.00 88.50 205 ALA A N 1
ATOM 1584 C CA . ALA A 1 205 ? -20.763 -23.477 -21.041 1.00 88.50 205 ALA A CA 1
ATOM 1585 C C . ALA A 1 205 ? -20.648 -23.031 -22.509 1.00 88.50 205 ALA A C 1
ATOM 1587 O O . ALA A 1 205 ? -21.655 -22.955 -23.216 1.00 88.50 205 ALA A O 1
ATOM 1588 N N . MET A 1 206 ? -19.427 -22.785 -22.995 1.00 89.50 206 MET A N 1
ATOM 1589 C CA . MET A 1 206 ? -19.178 -22.451 -24.400 1.00 89.50 206 MET A CA 1
ATOM 1590 C C . MET A 1 206 ? -19.551 -23.604 -25.334 1.00 89.50 206 MET A C 1
ATOM 1592 O O . MET A 1 206 ? -20.178 -23.372 -26.369 1.00 89.50 206 MET A O 1
ATOM 1596 N N . ARG A 1 207 ? -19.220 -24.850 -24.968 1.00 86.06 207 ARG A N 1
ATOM 1597 C CA . ARG A 1 207 ? -19.597 -26.025 -25.763 1.00 86.06 207 ARG A CA 1
ATOM 1598 C C . ARG A 1 207 ? -21.116 -26.175 -25.843 1.00 86.06 207 ARG A C 1
ATOM 1600 O O . ARG A 1 207 ? -21.632 -26.397 -26.933 1.00 86.06 207 ARG A O 1
ATOM 1607 N N . GLY A 1 208 ? -21.823 -26.001 -24.726 1.00 84.06 208 GLY A N 1
ATOM 1608 C CA . GLY A 1 208 ? -23.288 -26.027 -24.688 1.00 84.06 208 GLY A CA 1
ATOM 1609 C C . GLY A 1 208 ? -23.946 -24.884 -25.471 1.00 84.06 208 GLY A C 1
ATOM 1610 O O . GLY A 1 208 ? -24.979 -25.082 -26.099 1.00 84.06 208 GLY A O 1
ATOM 1611 N N . GLY A 1 209 ? -23.345 -23.691 -25.483 1.00 83.56 209 GLY A N 1
ATOM 1612 C CA . GLY A 1 209 ? -23.822 -22.577 -26.308 1.00 83.56 209 GLY A CA 1
ATOM 1613 C C . GLY A 1 209 ? -23.687 -22.854 -27.808 1.00 83.56 209 GLY A C 1
ATOM 1614 O O . GLY A 1 209 ? -24.616 -22.592 -28.571 1.00 83.56 209 GLY A O 1
ATOM 1615 N N . ASN A 1 210 ? -22.563 -23.437 -28.231 1.00 74.94 210 ASN A N 1
ATOM 1616 C CA . ASN A 1 210 ? -22.329 -23.764 -29.638 1.00 74.94 210 ASN A CA 1
ATOM 1617 C C . ASN A 1 210 ? -23.288 -24.842 -30.164 1.00 74.94 210 ASN A C 1
ATOM 1619 O O . ASN A 1 210 ? -23.774 -24.707 -31.282 1.00 74.94 210 ASN A O 1
ATOM 1623 N N . THR A 1 211 ? -23.622 -25.864 -29.370 1.00 77.31 211 THR A N 1
ATOM 1624 C CA . THR A 1 211 ? -24.588 -26.892 -29.801 1.00 77.31 211 THR A CA 1
ATOM 1625 C C . THR A 1 211 ? -25.995 -26.330 -30.008 1.00 77.31 211 THR A C 1
ATOM 1627 O O . THR A 1 211 ? -26.713 -26.799 -30.883 1.00 77.31 211 THR A O 1
ATOM 1630 N N . VAL A 1 212 ? -26.398 -25.309 -29.241 1.00 72.69 212 VAL A N 1
ATOM 1631 C CA . VAL A 1 212 ? -27.682 -24.616 -29.446 1.00 72.69 212 VAL A CA 1
ATOM 1632 C C . VAL A 1 212 ? -27.683 -23.824 -30.754 1.00 72.69 212 VAL A C 1
ATOM 1634 O O . VAL A 1 212 ? -28.696 -23.808 -31.447 1.00 72.69 212 VAL A O 1
ATOM 1637 N N . LEU A 1 213 ? -26.560 -23.193 -31.110 1.00 74.44 213 LEU A N 1
ATOM 1638 C CA . LEU A 1 213 ? -26.435 -22.442 -32.363 1.00 74.44 213 LEU A CA 1
ATOM 1639 C C . LEU A 1 213 ? -26.435 -23.342 -33.605 1.00 74.44 213 LEU A C 1
ATOM 1641 O O . LEU A 1 213 ? -26.900 -22.903 -34.648 1.00 74.44 213 LEU A O 1
ATOM 1645 N N . GLU A 1 214 ? -25.955 -24.584 -33.508 1.00 72.12 214 GLU A N 1
ATOM 1646 C CA . GLU A 1 214 ? -25.995 -25.552 -34.619 1.00 72.12 214 GLU A CA 1
ATOM 1647 C C . GLU A 1 214 ? -27.393 -26.144 -34.879 1.00 72.12 214 GLU A C 1
ATOM 1649 O O . GLU A 1 214 ? -27.616 -26.752 -35.925 1.00 72.12 214 GLU A O 1
ATOM 1654 N N . LEU A 1 215 ? -28.336 -25.986 -33.942 1.00 74.62 215 LEU A N 1
ATOM 1655 C CA . LEU A 1 215 ? -29.714 -26.486 -34.055 1.00 74.62 215 LEU A CA 1
ATOM 1656 C C . LEU A 1 215 ? -30.712 -25.444 -34.604 1.00 74.62 215 LEU A C 1
ATOM 1658 O O . LEU A 1 215 ? -31.902 -25.754 -34.704 1.00 74.62 215 LEU A O 1
ATOM 1662 N N . LEU A 1 216 ? -30.248 -24.234 -34.937 1.00 64.06 216 LEU A N 1
ATOM 1663 C CA . LEU A 1 216 ? -31.021 -23.146 -35.558 1.00 64.06 216 LEU A CA 1
ATOM 1664 C C . LEU A 1 216 ? -30.686 -23.010 -37.047 1.00 64.06 216 LEU A C 1
ATOM 1666 O O . LEU A 1 216 ? -31.633 -22.732 -37.817 1.00 64.06 216 LEU A O 1
#

Radius of gyration: 33.13 Å; Cα contacts (8 Å, |Δi|>4): 53; chains: 1; bounding box: 100×58×87 Å

Solvent-accessible surface area (backbone atoms only — not comparable to full-atom values): 14048 Å² total; per-residue (Å²): 143,64,70,79,71,72,71,46,74,77,51,87,61,95,58,48,81,47,53,75,67,56,49,35,48,50,50,35,51,51,41,44,76,72,68,44,76,94,59,52,44,66,56,54,49,53,50,50,54,52,53,49,52,55,50,51,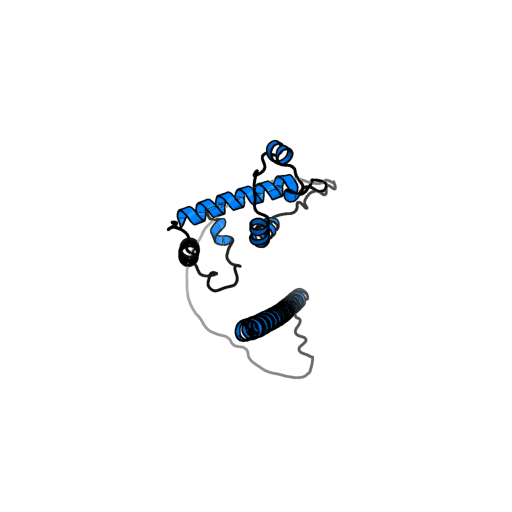51,47,48,69,77,28,64,51,91,90,49,67,47,76,88,74,49,52,70,68,55,25,56,75,68,72,43,73,87,73,78,57,67,70,58,50,63,73,40,41,71,60,55,58,59,60,63,72,69,71,80,88,81,86,82,76,90,80,88,82,86,87,83,85,85,89,86,89,84,84,84,89,84,88,86,88,81,89,84,84,89,85,91,76,90,81,88,85,85,83,84,88,84,90,81,90,78,80,86,70,76,80,61,49,75,67,52,50,54,51,51,52,50,51,50,54,50,52,53,51,49,54,51,50,52,52,51,50,52,48,53,50,50,54,51,50,52,56,51,50,54,54,52,50,55,50,53,52,51,50,53,57,52,51,56,57,63,75,76,110

Organism: Chara braunii (NCBI:txid69332)

Secondary structure (DSSP, 8-state):
--HHHHTTTT--STTTT--HHHHHHHHHHHHHHTT-----HHHHHHHHHHHHHHHHHHHHHH-STTPPPTTTS-HHHHHHTT--S---HHHHHHHHHHHHHHTTS-------------------------------------------------------HHHHHHHHHHHHHHHHHHHHHHHHHHHHHHHHHHHHHHHHHHHHHHHHHHHHHTT-

pLDDT: mean 71.02, std 23.12, range [27.89, 95.62]

Sequence (216 aa):
MGEDDALMADAHGQHRFKQRKERYEWVKDKMKDAGFKHRSTEDCRKKWSNTMQMALLIVEKCGESGQPSYWDLSVEERKKKNLPLSFEKALWDAMKWQLNRSSMKCDNTMASENLMADGANAWMSGGSGERCAEDSDSAAKKRRTTDGKVRKEEASSSVSPLGRAMEDSTHSYCDGLDNAASTLAKATADAGAAIAVRIEDVVEAMRGGNTVLELL